Protein AF-A0A9J6FM76-F1 (afdb_monomer_lite)

Radius of gyration: 25.16 Å; chains: 1; bounding box: 51×48×68 Å

Sequence (230 aa):
MSKLCLYDEPELPARESFYNRLKNKNFFDDDYAHAQRVFSTCKRTVLGDHSDLSMKVDCLLLSDFMINFWQYAYDKDGLDPNHYVSLPSLGWECVLKVSRIKLELLFYTQNNHFYPYKFFLPYQKQLVELFAVPRNASGNEPFHAVLDMKKYICYNQNLKLPIYVAMRIKIFYKINAFSQTPFLRGFVEQNHTIRQQASNTFQEKVSKLLINSVYGKTLPDCLCFTELSL

Secondary structure (DSSP, 8-state):
--TTTTTT-SSPPPGGG-EETTTTEEPPHHHHHHHHHHHHHTT-SSHHHHHHHHHHHHHHHHHHHHHHHHHHHHHHHS--GGGSSSHHHHHHHHHHHHH--------------PPPGGGS-HHHHHHHHHTT--------------SS--S----TTTTHHHHHTTPPP-------------TTHHHHHHHHHHHHH-SSHHHHHHHHHHHHHHHHHHS--TT-------

Organism: Haemaphysalis longicornis (NCBI:txid44386)

Foldseek 3Di:
DDPPVQQQAQDDDDQQPAADPVVRDRDDPVVVVVLVCQSVVVVDRTNNVVVVVVVVVVVVVVVVLQVVVQVVLCVPPVDGCVVDPDLLRSLVVSLCSQLVDDDDDDDDADDDDDDDPVLDDPVVVVVCVVVVPDPDDDPPPPPPPPDDDPPDDDDPSVVVVCVVVVNDDDDDPDDDDDDDDPSCVRLLVVLVVQLVVPPDPSSVVSSVVSVVSNVVVVPPHNPPDDDPDD

InterPro domains:
  IPR043502 DNA/RNA polymerase superfamily [SSF56672] (114-219)

Structure (mmCIF, N/CA/C/O backbone):
data_AF-A0A9J6FM76-F1
#
_entry.id   AF-A0A9J6FM76-F1
#
loop_
_atom_site.group_PDB
_atom_site.id
_atom_site.type_symbol
_atom_site.label_atom_id
_atom_site.label_alt_id
_atom_site.label_comp_id
_atom_site.label_asym_id
_atom_site.label_entity_id
_atom_site.label_seq_id
_atom_site.pdbx_PDB_ins_code
_atom_site.Cartn_x
_atom_site.Cartn_y
_atom_site.Cartn_z
_atom_site.occupancy
_atom_site.B_iso_or_equiv
_atom_site.auth_seq_id
_atom_site.auth_comp_id
_atom_site.auth_asym_id
_atom_site.auth_atom_id
_atom_site.pdbx_PDB_model_num
ATOM 1 N N . MET A 1 1 ? 19.762 30.379 -18.378 1.00 44.03 1 MET A N 1
ATOM 2 C CA . MET A 1 1 ? 19.141 29.577 -19.454 1.00 44.03 1 MET A CA 1
ATOM 3 C C . MET A 1 1 ? 17.750 29.163 -19.007 1.00 44.03 1 MET A C 1
ATOM 5 O O . MET A 1 1 ? 17.580 28.875 -17.826 1.00 44.03 1 MET A O 1
ATOM 9 N N . SER A 1 2 ? 16.747 29.235 -19.886 1.00 42.66 2 SER A N 1
ATOM 10 C CA . SER A 1 2 ? 15.388 28.796 -19.534 1.00 42.66 2 SER A CA 1
ATOM 11 C C . SER A 1 2 ? 15.389 27.278 -19.296 1.00 42.66 2 SER A C 1
ATOM 13 O O . SER A 1 2 ? 16.197 26.570 -19.880 1.00 42.66 2 SER A O 1
ATOM 15 N N . LYS A 1 3 ? 14.515 26.741 -18.439 1.00 56.03 3 LYS A N 1
ATOM 16 C CA . LYS A 1 3 ? 14.467 25.285 -18.179 1.00 56.03 3 LYS A CA 1
ATOM 17 C C . LYS A 1 3 ? 14.133 24.442 -19.421 1.00 56.03 3 LYS A C 1
ATOM 19 O O . LYS A 1 3 ? 14.324 23.234 -19.380 1.00 56.03 3 LYS A O 1
ATOM 24 N N . LEU A 1 4 ? 13.616 25.060 -20.485 1.00 57.78 4 LEU A N 1
ATOM 25 C CA . LEU A 1 4 ? 13.116 24.357 -21.662 1.00 57.78 4 LEU A CA 1
ATOM 26 C C . LEU A 1 4 ? 14.218 24.027 -22.680 1.00 57.78 4 LEU A C 1
ATOM 28 O O . LEU A 1 4 ? 14.147 22.976 -23.296 1.00 57.78 4 LEU A O 1
ATOM 32 N N . CYS A 1 5 ? 15.271 24.848 -22.789 1.00 60.28 5 CYS A N 1
ATOM 33 C CA . CYS A 1 5 ? 16.375 24.599 -23.731 1.00 60.28 5 CYS A CA 1
ATOM 34 C C . CYS A 1 5 ? 17.276 23.411 -23.344 1.00 60.28 5 CYS A C 1
ATOM 36 O O . CYS A 1 5 ? 18.152 23.042 -24.113 1.00 60.28 5 CYS A O 1
ATOM 38 N N . LEU A 1 6 ? 17.046 22.801 -22.174 1.00 64.44 6 LEU A N 1
ATOM 39 C CA . LEU A 1 6 ? 17.668 21.537 -21.769 1.00 64.44 6 LEU A CA 1
ATOM 40 C C . LEU A 1 6 ? 17.136 20.350 -22.597 1.00 64.44 6 LEU A C 1
ATOM 42 O O . LEU A 1 6 ? 17.834 19.363 -22.792 1.00 64.44 6 LEU A O 1
ATOM 46 N N . TYR A 1 7 ? 15.893 20.428 -23.084 1.00 73.44 7 TYR A N 1
ATOM 47 C CA . TYR A 1 7 ? 15.281 19.339 -23.851 1.00 73.44 7 TYR A CA 1
ATOM 48 C C . TYR A 1 7 ? 15.827 19.214 -25.273 1.00 73.44 7 TYR A C 1
ATOM 50 O O . TYR A 1 7 ? 15.696 18.148 -25.870 1.00 73.44 7 TYR A O 1
ATOM 58 N N . ASP A 1 8 ? 16.467 20.265 -25.778 1.00 81.12 8 ASP A N 1
ATOM 59 C CA . ASP A 1 8 ? 17.092 20.291 -27.099 1.00 81.12 8 ASP A CA 1
ATOM 60 C C . ASP A 1 8 ? 18.537 19.756 -27.069 1.00 81.12 8 ASP A C 1
ATOM 62 O O . ASP A 1 8 ? 19.204 19.712 -28.103 1.00 81.12 8 ASP A O 1
ATOM 66 N N . GLU A 1 9 ? 19.047 19.353 -25.896 1.00 80.94 9 GLU A N 1
ATOM 67 C CA . GLU A 1 9 ? 20.406 18.830 -25.764 1.00 80.94 9 GLU A CA 1
ATOM 68 C C . GLU A 1 9 ? 20.527 17.436 -26.409 1.00 80.94 9 GLU A C 1
ATOM 70 O O . GLU A 1 9 ? 19.706 16.553 -26.133 1.00 80.94 9 GLU A O 1
ATOM 75 N N . PRO A 1 10 ? 21.545 17.212 -27.264 1.00 80.81 10 PRO A N 1
ATOM 76 C CA . PRO A 1 10 ? 21.711 15.961 -28.004 1.00 80.81 10 PRO A CA 1
ATOM 77 C C . PRO A 1 10 ? 22.358 14.843 -27.178 1.00 80.81 10 PRO A C 1
ATOM 79 O O . PRO A 1 10 ? 22.402 13.693 -27.614 1.00 80.81 10 PRO A O 1
ATOM 82 N N . GLU A 1 11 ? 22.874 15.165 -25.994 1.00 81.56 11 GLU A N 1
ATOM 83 C CA . GLU A 1 11 ? 23.602 14.243 -25.132 1.00 81.56 11 GLU A CA 1
ATOM 84 C C . GLU A 1 11 ? 23.022 14.254 -23.719 1.00 81.56 11 GLU A C 1
ATOM 86 O O . GLU A 1 11 ? 22.420 15.228 -23.270 1.00 81.56 11 GLU A O 1
ATOM 91 N N . LEU A 1 12 ? 23.210 13.146 -23.003 1.00 82.00 12 LEU A N 1
ATOM 92 C CA . LEU A 1 12 ? 22.900 13.106 -21.580 1.00 82.00 12 LEU A CA 1
ATOM 93 C C . LEU A 1 12 ? 23.868 14.031 -20.821 1.00 82.00 12 LEU A C 1
ATOM 95 O O . LEU A 1 12 ? 25.068 14.005 -21.107 1.00 82.00 12 LEU A O 1
ATOM 99 N N . PRO A 1 13 ? 23.388 14.791 -19.817 1.00 85.06 13 PRO A N 1
ATOM 100 C CA . PRO A 1 13 ? 24.252 15.575 -18.944 1.00 85.06 13 PRO A CA 1
ATOM 101 C C . PRO A 1 13 ? 25.358 14.730 -18.308 1.00 85.06 13 PRO A C 1
ATOM 103 O O . PRO A 1 13 ? 25.222 13.518 -18.149 1.00 85.06 13 PRO A O 1
ATOM 106 N N . ALA A 1 14 ? 26.442 15.372 -17.875 1.00 84.00 14 ALA A N 1
ATOM 107 C CA . ALA A 1 14 ? 27.501 14.678 -17.152 1.00 84.00 14 ALA A CA 1
ATOM 108 C C . ALA A 1 14 ? 26.949 14.000 -15.885 1.00 84.00 14 ALA A C 1
ATOM 110 O O . ALA A 1 14 ? 26.091 14.557 -15.193 1.00 84.00 14 ALA A O 1
ATOM 111 N N . ARG A 1 15 ? 27.478 12.821 -15.541 1.00 82.31 15 ARG A N 1
ATOM 112 C CA . ARG A 1 15 ? 27.056 12.038 -14.365 1.00 82.31 15 ARG A CA 1
ATOM 113 C C . ARG A 1 15 ? 27.063 12.885 -13.086 1.00 82.31 15 ARG A C 1
ATOM 115 O O . ARG A 1 15 ? 26.164 12.782 -12.258 1.00 82.31 15 ARG A O 1
ATOM 122 N N . GLU A 1 16 ? 28.053 13.759 -12.951 1.00 81.69 16 GLU A N 1
ATOM 123 C CA . GLU A 1 16 ? 28.270 14.652 -11.809 1.00 81.69 16 GLU A CA 1
ATOM 124 C C . GLU A 1 16 ? 27.135 15.674 -11.631 1.00 81.69 16 GLU A C 1
ATOM 126 O O . GLU A 1 16 ? 26.950 16.211 -10.541 1.00 81.69 16 GLU A O 1
ATOM 131 N N . SER A 1 17 ? 26.351 15.928 -12.683 1.00 80.81 17 SER A N 1
ATOM 132 C CA . SER A 1 17 ? 25.174 16.803 -12.639 1.00 80.81 17 SER A CA 1
ATOM 133 C C . SER A 1 17 ? 23.926 16.115 -12.072 1.00 80.81 17 SER A C 1
ATOM 135 O O . SER A 1 17 ? 22.942 16.791 -11.764 1.00 80.81 17 SER A O 1
ATOM 137 N N . PHE A 1 18 ? 23.947 14.790 -11.885 1.00 78.50 18 PHE A N 1
ATOM 138 C CA . PHE A 1 18 ? 22.820 14.044 -11.333 1.00 78.50 18 PHE A CA 1
ATOM 139 C C . PHE A 1 18 ? 22.928 13.895 -9.813 1.00 78.50 18 PHE A C 1
ATOM 141 O O . PHE A 1 18 ? 23.730 13.125 -9.281 1.00 78.50 18 PHE A O 1
ATOM 148 N N . TYR A 1 19 ? 22.034 14.585 -9.103 1.00 79.75 19 TYR A N 1
ATOM 149 C CA . TYR A 1 19 ? 21.902 14.494 -7.652 1.00 79.75 19 TYR A CA 1
ATOM 150 C C . TYR A 1 19 ? 20.491 14.062 -7.248 1.00 79.75 19 TYR A C 1
ATOM 152 O O . TYR A 1 19 ? 19.510 14.775 -7.487 1.00 79.75 19 TYR A O 1
ATOM 160 N N . ASN A 1 20 ? 20.370 12.906 -6.591 1.00 76.75 20 ASN A N 1
ATOM 161 C CA . ASN A 1 20 ? 19.086 12.425 -6.099 1.00 76.75 20 ASN A CA 1
ATOM 162 C C . ASN A 1 20 ? 18.757 13.096 -4.759 1.00 76.75 20 ASN A C 1
ATOM 164 O O . ASN A 1 20 ? 19.169 12.631 -3.695 1.00 76.75 20 ASN A O 1
ATOM 168 N N . ARG A 1 21 ? 17.961 14.170 -4.814 1.00 78.00 21 ARG A N 1
ATOM 169 C CA . ARG A 1 21 ? 17.506 14.900 -3.618 1.00 78.00 21 ARG A CA 1
ATOM 170 C C . ARG A 1 21 ? 16.674 14.043 -2.664 1.00 78.00 21 ARG A C 1
ATOM 172 O O . ARG A 1 21 ? 16.766 14.237 -1.461 1.00 78.00 21 ARG A O 1
ATOM 179 N N . LEU A 1 22 ? 15.893 13.088 -3.177 1.00 72.00 22 LEU A N 1
ATOM 180 C CA . LEU A 1 22 ? 15.031 12.231 -2.352 1.00 72.00 22 LEU A CA 1
ATOM 181 C C . LEU A 1 22 ? 15.838 11.248 -1.499 1.00 72.00 22 LEU A C 1
ATOM 183 O O . LEU A 1 22 ? 15.448 10.933 -0.381 1.00 72.00 22 LEU A O 1
ATOM 187 N N . LYS A 1 23 ? 16.965 10.759 -2.025 1.00 76.06 23 LYS A N 1
ATOM 188 C CA . LYS A 1 23 ? 17.857 9.820 -1.326 1.00 76.06 23 LYS A CA 1
ATOM 189 C C . LYS A 1 23 ? 19.097 10.492 -0.733 1.00 76.06 23 LYS A C 1
ATOM 191 O O . LYS A 1 23 ? 19.897 9.798 -0.111 1.00 76.06 23 LYS A O 1
ATOM 196 N N . ASN A 1 24 ? 19.253 11.802 -0.936 1.00 79.19 24 ASN A N 1
ATOM 197 C CA . ASN A 1 24 ? 20.417 12.604 -0.554 1.00 79.19 24 ASN A CA 1
ATOM 198 C C . ASN A 1 24 ? 21.752 11.976 -1.008 1.00 79.19 24 ASN A C 1
ATOM 200 O O . ASN A 1 24 ? 22.716 11.906 -0.245 1.00 79.19 24 ASN A O 1
ATOM 204 N N . LYS A 1 25 ? 21.777 11.432 -2.232 1.00 79.81 25 LYS A N 1
ATOM 205 C CA . LYS A 1 25 ? 22.898 10.651 -2.781 1.00 79.81 25 LYS A CA 1
ATOM 206 C C . LYS A 1 25 ? 23.158 11.005 -4.242 1.00 79.81 25 LYS A C 1
ATOM 208 O O . LYS A 1 25 ? 22.227 11.321 -4.986 1.00 79.81 25 LYS A O 1
ATOM 213 N N . ASN A 1 26 ? 24.423 10.900 -4.642 1.00 78.25 26 ASN A N 1
ATOM 214 C CA . ASN A 1 26 ? 24.819 10.964 -6.046 1.00 78.25 26 ASN A CA 1
ATOM 215 C C . ASN A 1 26 ? 24.283 9.744 -6.803 1.00 78.25 26 ASN A C 1
ATOM 217 O O . ASN A 1 26 ? 24.005 8.698 -6.210 1.00 78.25 26 ASN A O 1
ATOM 221 N N . PHE A 1 27 ? 24.110 9.914 -8.106 1.00 69.69 27 PHE A N 1
ATOM 222 C CA . PHE A 1 27 ? 23.644 8.868 -9.007 1.00 69.69 27 PHE A CA 1
ATOM 223 C C . PHE A 1 27 ? 24.618 7.674 -9.030 1.00 69.69 27 PHE A C 1
ATOM 225 O O . PHE A 1 27 ? 25.831 7.878 -8.980 1.00 69.69 27 PHE A O 1
ATOM 232 N N . PHE A 1 28 ? 24.101 6.441 -9.068 1.00 71.38 28 PHE A N 1
ATOM 233 C CA . PHE A 1 28 ? 24.929 5.229 -9.106 1.00 71.38 28 PHE A CA 1
ATOM 234 C C . PHE A 1 28 ? 25.416 4.942 -10.535 1.00 71.38 28 PHE A C 1
ATOM 236 O O . PHE A 1 28 ? 24.725 5.254 -11.506 1.00 71.38 28 PHE A O 1
ATOM 243 N N . ASP A 1 29 ? 26.588 4.316 -10.666 1.00 73.44 29 ASP A N 1
ATOM 244 C CA . ASP A 1 29 ? 27.217 4.047 -11.969 1.00 73.44 29 ASP A CA 1
ATOM 245 C C . ASP A 1 29 ? 26.356 3.149 -12.874 1.00 73.44 29 ASP A C 1
ATOM 247 O O . ASP A 1 29 ? 26.247 3.397 -14.077 1.00 73.44 29 ASP A O 1
ATOM 251 N N . ASP A 1 30 ? 25.666 2.166 -12.291 1.00 82.06 30 ASP A N 1
ATOM 252 C CA . ASP A 1 30 ? 24.789 1.247 -13.026 1.00 82.06 30 ASP A CA 1
ATOM 253 C C . ASP A 1 30 ? 23.557 1.945 -13.617 1.00 82.06 30 ASP A C 1
ATOM 255 O O . ASP A 1 30 ? 23.154 1.647 -14.748 1.00 82.06 30 ASP A O 1
ATOM 259 N N . ASP A 1 31 ? 22.984 2.901 -12.879 1.00 81.56 31 ASP A N 1
ATOM 260 C CA . ASP A 1 31 ? 21.822 3.677 -13.315 1.00 81.56 31 ASP A CA 1
ATOM 261 C C . ASP A 1 31 ? 22.204 4.583 -14.497 1.00 81.56 31 ASP A C 1
ATOM 263 O O . ASP A 1 31 ? 21.448 4.714 -15.463 1.00 81.56 31 ASP A O 1
ATOM 267 N N . TYR A 1 32 ? 23.402 5.184 -14.457 1.00 84.12 32 TYR A N 1
ATOM 268 C CA . TYR A 1 32 ? 23.880 6.053 -15.537 1.00 84.12 32 TYR A CA 1
ATOM 269 C C . TYR A 1 32 ? 24.199 5.242 -16.792 1.00 84.12 32 TYR A C 1
ATOM 271 O O . TYR A 1 32 ? 23.785 5.602 -17.895 1.00 84.12 32 TYR A O 1
ATOM 279 N N . ALA A 1 33 ? 24.844 4.085 -16.622 1.00 85.50 33 ALA A N 1
ATOM 280 C CA . ALA A 1 33 ? 25.091 3.156 -17.715 1.00 85.50 33 ALA A CA 1
ATOM 281 C C . ALA A 1 33 ? 23.777 2.652 -18.338 1.00 85.50 33 ALA A C 1
ATOM 283 O O . ALA A 1 33 ? 23.693 2.478 -19.555 1.00 85.50 33 ALA A O 1
ATOM 284 N N . HIS A 1 34 ? 22.730 2.434 -17.535 1.00 85.19 34 HIS A N 1
ATOM 285 C CA . HIS A 1 34 ? 21.402 2.102 -18.047 1.00 85.19 34 HIS A CA 1
ATOM 286 C C . HIS A 1 34 ? 20.805 3.247 -18.873 1.00 85.19 34 HIS A C 1
ATOM 288 O O . HIS A 1 34 ? 20.386 3.004 -20.005 1.00 85.19 34 HIS A O 1
ATOM 294 N N . ALA A 1 35 ? 20.832 4.484 -18.369 1.00 82.81 35 ALA A N 1
ATOM 295 C CA . ALA A 1 35 ? 20.347 5.655 -19.102 1.00 82.81 35 ALA A CA 1
ATOM 296 C C . ALA A 1 35 ? 21.068 5.826 -20.453 1.00 82.81 35 ALA A C 1
ATOM 298 O O . ALA A 1 35 ? 20.415 6.000 -21.482 1.00 82.81 35 ALA A O 1
ATOM 299 N N . GLN A 1 36 ? 22.395 5.662 -20.482 1.00 85.31 36 GLN A N 1
ATOM 300 C CA . GLN A 1 36 ? 23.187 5.692 -21.717 1.00 85.31 36 GLN A CA 1
ATOM 301 C C . GLN A 1 36 ? 22.810 4.570 -22.694 1.00 85.31 36 GLN A C 1
ATOM 303 O O . GLN A 1 36 ? 22.690 4.809 -23.900 1.00 85.31 36 GLN A O 1
ATOM 308 N N . ARG A 1 37 ? 22.581 3.345 -22.198 1.00 86.12 37 ARG A N 1
ATOM 309 C CA . ARG A 1 37 ? 22.113 2.225 -23.032 1.00 86.12 37 ARG A CA 1
ATOM 310 C C . ARG A 1 37 ? 20.742 2.511 -23.635 1.00 86.12 37 ARG A C 1
ATOM 312 O O . ARG A 1 37 ? 20.555 2.271 -24.823 1.00 86.12 37 ARG A O 1
ATOM 319 N N . VAL A 1 38 ? 19.798 3.036 -22.856 1.00 82.44 38 VAL A N 1
ATOM 320 C CA . VAL A 1 38 ? 18.456 3.374 -23.356 1.00 82.44 38 VAL A CA 1
ATOM 321 C C . VAL A 1 38 ? 18.540 4.497 -24.391 1.00 82.44 38 VAL A C 1
ATOM 323 O O . VAL A 1 38 ? 17.964 4.377 -25.471 1.00 82.44 38 VAL A O 1
ATOM 326 N N . PHE A 1 39 ? 19.305 5.552 -24.105 1.00 83.12 39 PHE A N 1
ATOM 327 C CA . PHE A 1 39 ? 19.475 6.690 -25.008 1.00 83.12 39 PHE A CA 1
ATOM 328 C C . PHE A 1 39 ? 20.090 6.275 -26.356 1.00 83.12 39 PHE A C 1
ATOM 330 O O . PHE A 1 39 ? 19.542 6.597 -27.412 1.00 83.12 39 PHE A O 1
ATOM 337 N N . SER A 1 40 ? 21.160 5.471 -26.325 1.00 82.50 40 SER A N 1
ATOM 338 C CA . SER A 1 40 ? 21.822 4.952 -27.532 1.00 82.50 40 SER A CA 1
ATOM 339 C C . SER A 1 40 ? 20.965 3.945 -28.310 1.00 82.50 40 SER A C 1
ATOM 341 O O . SER A 1 40 ? 20.851 4.043 -29.532 1.00 82.50 40 SER A O 1
ATOM 343 N N . THR A 1 41 ? 20.307 3.006 -27.623 1.00 82.44 41 THR A N 1
ATOM 344 C CA . THR A 1 41 ? 19.475 1.964 -28.258 1.00 82.44 41 THR A CA 1
ATOM 345 C C . THR A 1 41 ? 18.266 2.562 -28.970 1.00 82.44 41 THR A C 1
ATOM 347 O O . THR A 1 41 ? 17.892 2.122 -30.057 1.00 82.44 41 THR A O 1
ATOM 350 N N . CYS A 1 42 ? 17.659 3.593 -28.384 1.00 72.88 42 CYS A N 1
ATOM 351 C CA . CYS A 1 42 ? 16.471 4.226 -28.940 1.00 72.88 42 CYS A CA 1
ATOM 352 C C . CYS A 1 42 ? 16.767 5.222 -30.075 1.00 72.88 42 CYS A C 1
ATOM 354 O O . CYS A 1 42 ? 15.815 5.825 -30.573 1.00 72.88 42 CYS A O 1
ATOM 356 N N . LYS A 1 43 ? 18.040 5.384 -30.490 1.00 71.94 43 LYS A N 1
ATOM 357 C CA . LYS A 1 43 ? 18.496 6.302 -31.557 1.00 71.94 43 LYS A CA 1
ATOM 358 C C . LYS A 1 43 ? 17.875 7.702 -31.434 1.00 71.94 43 LYS A C 1
ATOM 360 O O . LYS A 1 43 ? 17.373 8.249 -32.413 1.00 71.94 43 LYS A O 1
ATOM 365 N N . ARG A 1 44 ? 17.813 8.235 -30.211 1.00 70.31 44 ARG A N 1
ATOM 366 C CA . ARG A 1 44 ? 1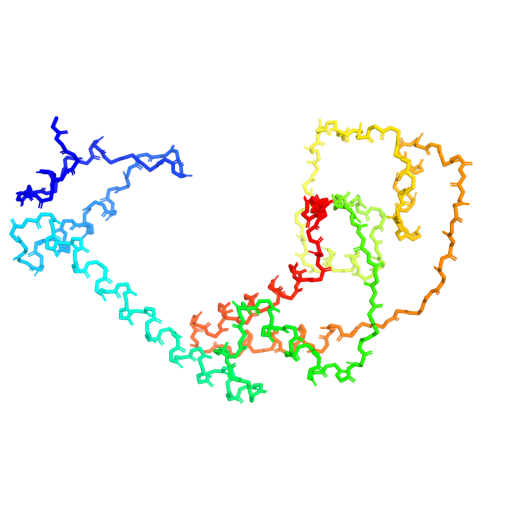7.159 9.523 -29.936 1.00 70.31 44 ARG A CA 1
ATOM 367 C C . ARG A 1 44 ? 18.071 10.680 -30.319 1.00 70.31 44 ARG A C 1
ATOM 369 O O . ARG A 1 44 ? 19.285 10.569 -30.190 1.00 70.31 44 ARG A O 1
ATOM 376 N N . THR A 1 45 ? 17.467 11.758 -30.813 1.00 70.19 45 THR A N 1
ATOM 377 C CA . THR A 1 45 ? 18.189 12.939 -31.297 1.00 70.19 45 THR A CA 1
ATOM 378 C C . THR A 1 45 ? 18.404 13.981 -30.214 1.00 70.19 45 THR A C 1
ATOM 380 O O . THR A 1 45 ? 19.436 14.643 -30.230 1.00 70.19 45 THR A O 1
ATOM 383 N N . VAL A 1 46 ? 17.459 14.109 -29.277 1.00 82.50 46 VAL A N 1
ATOM 384 C CA . VAL A 1 46 ? 17.524 15.076 -28.175 1.00 82.50 46 VAL A CA 1
ATOM 385 C C . VAL A 1 46 ? 16.917 14.513 -26.886 1.00 82.50 46 VAL A C 1
ATOM 387 O O . VAL A 1 46 ? 16.174 13.523 -26.901 1.00 82.50 46 VAL A O 1
ATOM 390 N N . LEU A 1 47 ? 17.210 15.157 -25.755 1.00 81.88 47 LEU A N 1
ATOM 391 C CA . LEU A 1 47 ? 16.706 14.782 -24.431 1.00 81.88 47 LEU A CA 1
ATOM 392 C C . LEU A 1 47 ? 15.163 14.811 -24.342 1.00 81.88 47 LEU A C 1
ATOM 394 O O . LEU A 1 47 ? 14.575 13.985 -23.640 1.00 81.88 47 LEU A O 1
ATOM 398 N N . GLY A 1 48 ? 14.505 15.694 -25.102 1.00 81.62 48 GLY A N 1
ATOM 399 C CA . GLY A 1 48 ? 13.048 15.738 -25.310 1.00 81.62 48 GLY A CA 1
ATOM 400 C C . GLY A 1 48 ? 12.457 14.402 -25.729 1.00 81.62 48 GLY A C 1
ATOM 401 O O . GLY A 1 48 ? 11.600 13.858 -25.031 1.00 81.62 48 GLY A O 1
ATOM 402 N N . ASP A 1 49 ? 12.984 13.810 -26.799 1.00 80.88 49 ASP A N 1
ATOM 403 C CA . ASP A 1 49 ? 12.477 12.539 -27.326 1.00 80.88 49 ASP A CA 1
ATOM 404 C C . ASP A 1 49 ? 12.641 11.385 -26.325 1.00 80.88 49 ASP A C 1
ATOM 406 O O . ASP A 1 49 ? 11.853 10.434 -26.302 1.00 80.88 49 ASP A O 1
ATOM 410 N N . HIS A 1 50 ? 13.693 11.447 -25.503 1.00 80.75 50 HIS A N 1
ATOM 411 C CA . HIS A 1 50 ? 13.941 10.473 -24.446 1.00 80.75 50 HIS A CA 1
ATOM 412 C C . HIS A 1 50 ? 12.932 10.607 -23.294 1.00 80.75 50 HIS A C 1
ATOM 414 O O . HI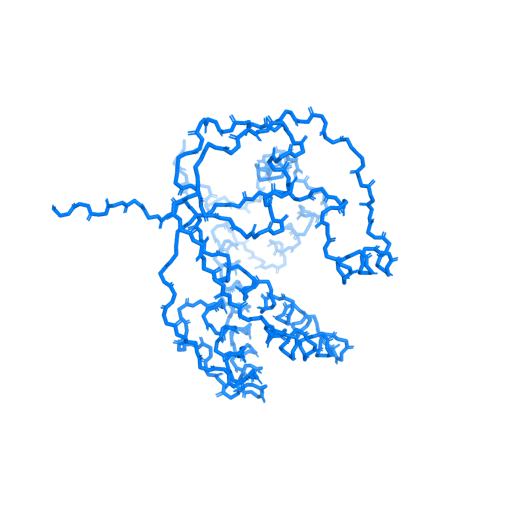S A 1 50 ? 12.419 9.595 -22.804 1.00 80.75 50 HIS A O 1
ATOM 420 N N . SER A 1 51 ? 12.593 11.838 -22.902 1.00 81.94 51 SER A N 1
ATOM 421 C CA . SER A 1 51 ? 11.543 12.106 -21.914 1.00 81.94 51 SER A CA 1
ATOM 422 C C . SER A 1 51 ? 10.167 11.657 -22.415 1.00 81.94 51 SER A C 1
ATOM 424 O O . SER A 1 51 ? 9.438 10.980 -21.689 1.00 81.94 51 SER A O 1
ATOM 426 N N . ASP A 1 52 ? 9.836 11.950 -23.674 1.00 84.81 52 ASP A N 1
ATOM 427 C CA . ASP A 1 52 ? 8.574 11.537 -24.297 1.00 84.81 52 ASP A CA 1
ATOM 428 C C . ASP A 1 52 ? 8.440 10.017 -24.380 1.00 84.81 52 ASP A C 1
ATOM 430 O O . ASP A 1 52 ? 7.363 9.460 -24.150 1.00 84.81 52 ASP A O 1
ATOM 434 N N . LEU A 1 53 ? 9.535 9.321 -24.701 1.00 83.06 53 LEU A N 1
ATOM 435 C CA . LEU A 1 53 ? 9.564 7.865 -24.669 1.00 83.06 53 LEU A CA 1
ATOM 436 C C . LEU A 1 53 ? 9.331 7.337 -23.252 1.00 83.06 53 LEU A C 1
ATOM 438 O O . LEU A 1 53 ? 8.533 6.419 -23.090 1.00 83.06 53 LEU A O 1
ATOM 442 N N . SER A 1 54 ? 10.003 7.909 -22.253 1.00 83.25 54 SER A N 1
ATOM 443 C CA . SER A 1 54 ? 9.847 7.495 -20.853 1.00 83.25 54 SER A CA 1
ATOM 444 C C . SER A 1 54 ? 8.396 7.650 -20.402 1.00 83.25 54 SER A C 1
ATOM 446 O O . SER A 1 54 ? 7.808 6.696 -19.903 1.00 83.25 54 SER A O 1
ATOM 448 N N . MET A 1 55 ? 7.765 8.787 -20.715 1.00 85.44 55 MET A N 1
ATOM 449 C CA . MET A 1 55 ? 6.347 9.017 -20.431 1.00 85.44 55 MET A CA 1
ATOM 450 C C . MET A 1 55 ? 5.440 8.003 -21.144 1.00 85.44 55 MET A C 1
ATOM 452 O O . MET A 1 55 ? 4.512 7.476 -20.537 1.00 85.44 55 MET A O 1
ATOM 456 N N . LYS A 1 56 ? 5.706 7.683 -22.419 1.00 87.69 56 LYS A N 1
ATOM 457 C CA . LYS A 1 56 ? 4.938 6.661 -23.154 1.00 87.69 56 LYS A CA 1
ATOM 458 C C . LYS A 1 56 ? 5.079 5.281 -22.518 1.00 87.69 56 LYS A C 1
ATOM 460 O O . LYS A 1 56 ? 4.081 4.578 -22.389 1.00 87.69 56 LYS A O 1
ATOM 465 N N . VAL A 1 57 ? 6.292 4.897 -22.124 1.00 87.56 57 VAL A N 1
ATOM 466 C CA . VAL A 1 57 ? 6.549 3.627 -21.435 1.00 87.56 57 VAL A CA 1
ATOM 467 C C . VAL A 1 57 ? 5.814 3.596 -20.097 1.00 87.56 57 VAL A C 1
ATOM 469 O O . VAL A 1 57 ? 5.116 2.622 -19.830 1.00 87.56 57 VAL A O 1
ATOM 472 N N . ASP A 1 58 ? 5.872 4.672 -19.313 1.00 88.62 58 ASP A N 1
ATOM 473 C CA . ASP A 1 58 ? 5.147 4.782 -18.045 1.00 88.62 58 ASP A CA 1
ATOM 474 C C . ASP A 1 58 ? 3.628 4.666 -18.245 1.00 88.62 58 ASP A C 1
ATOM 476 O O . ASP A 1 58 ? 2.968 3.919 -17.523 1.00 88.62 58 ASP A O 1
ATOM 480 N N . CYS A 1 59 ? 3.061 5.326 -19.263 1.00 91.00 59 CYS A N 1
ATOM 481 C CA . CYS A 1 59 ? 1.640 5.206 -19.600 1.00 91.00 59 CYS A CA 1
ATOM 482 C C . CYS A 1 59 ? 1.252 3.780 -20.018 1.00 91.00 59 CYS A C 1
ATOM 484 O O . CYS A 1 59 ? 0.191 3.294 -19.619 1.00 91.00 59 CYS A O 1
ATOM 486 N N . LEU A 1 60 ? 2.086 3.102 -20.810 1.00 90.81 60 LEU A N 1
ATOM 487 C CA . LEU A 1 60 ? 1.830 1.729 -21.253 1.00 90.81 60 LEU A CA 1
ATOM 488 C C . LEU A 1 60 ? 1.914 0.739 -20.088 1.00 90.81 60 LEU A C 1
ATOM 490 O O . LEU A 1 60 ? 1.015 -0.083 -19.928 1.00 90.81 60 LEU A O 1
ATOM 494 N N . LEU A 1 61 ? 2.940 0.857 -19.242 1.00 89.50 61 LEU A N 1
ATOM 495 C CA . LEU A 1 61 ? 3.095 0.030 -18.043 1.00 89.50 61 LEU A CA 1
ATOM 496 C C . LEU A 1 61 ? 1.958 0.266 -17.047 1.00 89.50 61 LEU A C 1
ATOM 498 O O . LEU A 1 61 ? 1.449 -0.686 -16.459 1.00 89.50 61 LEU A O 1
ATOM 502 N N . LEU A 1 62 ? 1.530 1.519 -16.873 1.00 88.81 62 LEU A N 1
ATOM 503 C CA . LEU A 1 62 ? 0.383 1.842 -16.031 1.00 88.81 62 LEU A CA 1
ATOM 504 C C . LEU A 1 62 ? -0.911 1.252 -16.599 1.00 88.81 62 LEU A C 1
ATOM 506 O O . LEU A 1 62 ? -1.723 0.733 -15.839 1.00 88.81 62 LEU A O 1
ATOM 510 N N . SER A 1 63 ? -1.097 1.293 -17.919 1.00 90.25 63 SER A N 1
ATOM 511 C CA . SER A 1 63 ? -2.274 0.712 -18.576 1.00 90.25 63 SER A CA 1
ATOM 512 C C . SER A 1 63 ? -2.320 -0.806 -18.403 1.00 90.25 63 SER A C 1
ATOM 514 O O . SER A 1 63 ? -3.346 -1.343 -17.993 1.00 90.25 63 SER A O 1
ATOM 516 N N . ASP A 1 64 ? -1.197 -1.488 -18.638 1.00 90.75 64 ASP A N 1
ATOM 517 C CA . ASP A 1 64 ? -1.069 -2.932 -18.416 1.00 90.75 64 ASP A CA 1
ATOM 518 C C . ASP A 1 64 ? -1.315 -3.293 -16.943 1.00 90.75 64 ASP A C 1
ATOM 520 O O . ASP A 1 64 ? -2.082 -4.203 -16.624 1.00 90.75 64 ASP A O 1
ATOM 524 N N . PHE A 1 65 ? -0.756 -2.513 -16.014 1.00 89.44 65 PHE A N 1
ATOM 525 C CA . PHE A 1 65 ? -1.042 -2.667 -14.591 1.00 89.44 65 PHE A CA 1
ATOM 526 C C . PHE A 1 65 ? -2.540 -2.528 -14.285 1.00 89.44 65 PHE A C 1
ATOM 528 O O . PHE A 1 65 ? -3.088 -3.372 -13.578 1.00 89.44 65 PHE A O 1
ATOM 535 N N . MET A 1 66 ? -3.206 -1.492 -14.803 1.00 88.62 66 MET A N 1
ATOM 536 C CA . MET A 1 66 ? -4.626 -1.242 -14.539 1.00 88.62 66 MET A CA 1
ATOM 537 C C . MET A 1 66 ? -5.522 -2.349 -15.098 1.00 88.62 66 MET A C 1
ATOM 539 O O . MET A 1 66 ? -6.464 -2.754 -14.421 1.00 88.62 66 MET A O 1
ATOM 543 N N . ILE A 1 67 ? -5.208 -2.885 -16.281 1.00 89.94 67 ILE A N 1
ATOM 544 C CA . ILE A 1 67 ? -5.938 -4.014 -16.876 1.00 89.94 67 ILE A CA 1
ATOM 545 C C . ILE A 1 67 ? -5.780 -5.265 -16.006 1.00 89.94 67 ILE A C 1
ATOM 547 O O . ILE A 1 67 ? -6.774 -5.880 -15.617 1.00 89.94 67 ILE A O 1
ATOM 551 N N . ASN A 1 68 ? -4.543 -5.604 -15.635 1.00 90.50 68 ASN A N 1
ATOM 552 C CA . ASN A 1 68 ? -4.271 -6.754 -14.773 1.00 90.50 68 ASN A CA 1
ATOM 553 C C . ASN A 1 68 ? -4.916 -6.597 -13.388 1.00 90.50 68 ASN A C 1
ATOM 555 O O . ASN A 1 68 ? -5.401 -7.567 -12.805 1.00 90.50 68 ASN A O 1
ATOM 559 N N . PHE A 1 69 ? -4.959 -5.373 -12.862 1.00 88.94 69 PHE A N 1
ATOM 560 C CA . PHE A 1 69 ? -5.607 -5.053 -11.595 1.00 88.94 69 PHE A CA 1
ATOM 561 C C . PHE A 1 69 ? -7.121 -5.149 -11.650 1.00 88.94 69 PHE A C 1
ATOM 563 O O . PHE A 1 69 ? -7.711 -5.719 -10.732 1.00 88.94 69 PHE A O 1
ATOM 570 N N . TRP A 1 70 ? -7.734 -4.671 -12.729 1.00 91.44 70 TRP A N 1
ATOM 571 C CA . TRP A 1 70 ? -9.157 -4.849 -12.973 1.00 91.44 70 TRP A CA 1
ATOM 572 C C . TRP A 1 70 ? -9.530 -6.328 -13.040 1.00 91.44 70 TRP A C 1
ATOM 574 O O . TRP A 1 70 ? -10.387 -6.768 -12.275 1.00 91.44 70 TRP A O 1
ATOM 584 N N . GLN A 1 71 ? -8.815 -7.109 -13.855 1.00 89.31 71 GLN A N 1
ATOM 585 C CA . GLN A 1 71 ? -9.065 -8.544 -13.993 1.00 89.31 71 GLN A CA 1
ATOM 586 C C . GLN A 1 71 ? -8.913 -9.265 -12.648 1.00 89.31 71 GLN A C 1
ATOM 588 O O . GLN A 1 71 ? -9.797 -10.005 -12.228 1.00 89.31 71 GLN A O 1
ATOM 593 N N . TYR A 1 72 ? -7.835 -8.979 -11.915 1.00 87.88 72 TYR A N 1
ATOM 594 C CA . TYR A 1 72 ? -7.585 -9.578 -10.607 1.00 87.88 72 TYR A CA 1
ATOM 595 C C . TYR A 1 72 ? -8.668 -9.245 -9.568 1.00 87.88 72 TYR A C 1
ATOM 597 O O . TYR A 1 72 ? -9.123 -10.134 -8.847 1.00 87.88 72 TYR A O 1
ATOM 605 N N . ALA A 1 73 ? -9.073 -7.976 -9.461 1.00 86.25 73 ALA A N 1
ATOM 606 C CA . ALA A 1 73 ? -10.099 -7.549 -8.510 1.00 86.25 73 ALA A CA 1
ATOM 607 C C . ALA A 1 73 ? -11.476 -8.136 -8.858 1.00 86.25 73 ALA A C 1
ATOM 609 O O . ALA A 1 73 ? -12.221 -8.544 -7.960 1.00 86.25 73 ALA A O 1
ATOM 610 N N . TYR A 1 74 ? -11.782 -8.237 -10.152 1.00 86.12 74 TYR A N 1
ATOM 611 C CA . TYR A 1 74 ? -13.012 -8.845 -10.632 1.00 86.12 74 TYR A CA 1
ATOM 612 C C . TYR A 1 74 ? -13.038 -10.357 -10.372 1.00 86.12 74 TYR A C 1
ATOM 614 O O . TYR A 1 74 ? -13.994 -10.855 -9.784 1.00 86.12 74 TYR A O 1
ATOM 622 N N . ASP A 1 75 ? -11.971 -11.082 -10.704 1.00 85.50 75 ASP A N 1
ATOM 623 C CA . ASP A 1 75 ? -11.904 -12.538 -10.516 1.00 85.50 75 ASP A CA 1
ATOM 624 C C . ASP A 1 75 ? -11.949 -12.940 -9.039 1.00 85.50 75 ASP A C 1
ATOM 626 O O . ASP A 1 75 ? -12.570 -13.937 -8.668 1.00 85.50 75 ASP A O 1
ATOM 630 N N . LYS A 1 76 ? -11.291 -12.158 -8.179 1.00 82.25 76 LYS A N 1
ATOM 631 C CA . LYS A 1 76 ? -11.192 -12.452 -6.749 1.00 82.25 76 LYS A CA 1
ATOM 632 C C . LYS A 1 76 ? -12.449 -12.052 -5.987 1.00 82.25 76 LYS A C 1
ATOM 634 O O . LYS A 1 76 ? -13.011 -12.851 -5.240 1.00 82.25 76 LYS A O 1
ATOM 639 N N . ASP A 1 77 ? -12.835 -10.788 -6.119 1.00 80.12 77 ASP A N 1
ATOM 640 C CA . ASP A 1 77 ? -13.828 -10.160 -5.255 1.00 80.12 77 ASP A CA 1
ATOM 641 C C . ASP A 1 77 ? -15.091 -9.763 -6.032 1.00 80.12 77 ASP A C 1
ATOM 643 O O . ASP A 1 77 ? -16.065 -9.336 -5.415 1.00 80.12 77 ASP A O 1
ATOM 647 N N . GLY A 1 78 ? -15.141 -9.925 -7.360 1.00 85.19 78 GLY A N 1
ATOM 648 C CA . GLY A 1 78 ? -16.267 -9.492 -8.198 1.00 85.19 78 GLY A CA 1
ATOM 649 C C . GLY A 1 78 ? -16.485 -7.981 -8.160 1.00 85.19 78 GLY A C 1
ATOM 650 O O . GLY A 1 78 ? -17.625 -7.529 -8.265 1.00 85.19 78 GLY A O 1
ATOM 651 N N . LEU A 1 79 ? -15.423 -7.213 -7.903 1.00 86.06 79 LEU A N 1
ATOM 652 C CA . LEU A 1 79 ? -15.470 -5.761 -7.762 1.00 86.06 79 LEU A CA 1
ATOM 653 C C . LEU A 1 79 ? -14.762 -5.101 -8.941 1.00 86.06 79 LEU A C 1
ATOM 655 O O . LEU A 1 79 ? -13.670 -5.517 -9.318 1.00 86.06 79 LEU A O 1
ATOM 659 N N . ASP A 1 80 ? -15.361 -4.034 -9.469 1.00 86.50 80 ASP A N 1
ATOM 660 C CA . ASP A 1 80 ? -14.690 -3.160 -10.427 1.00 86.50 80 ASP A CA 1
ATOM 661 C C . ASP A 1 80 ? -13.862 -2.108 -9.666 1.00 86.50 80 ASP A C 1
ATOM 663 O O . ASP A 1 80 ? -14.448 -1.233 -9.016 1.00 86.50 80 ASP A O 1
ATOM 667 N N . PRO A 1 81 ? -12.518 -2.152 -9.717 1.00 83.81 81 PRO A N 1
ATOM 668 C CA . PRO A 1 81 ? -11.678 -1.188 -9.018 1.00 83.81 81 PRO A CA 1
ATOM 669 C C . PRO A 1 81 ? -11.887 0.260 -9.481 1.00 83.81 81 PRO A C 1
ATOM 671 O O . PRO A 1 81 ? -11.642 1.171 -8.693 1.00 83.81 81 PRO A O 1
ATOM 674 N N . ASN A 1 82 ? -12.379 0.495 -10.701 1.00 85.19 82 ASN A N 1
ATOM 675 C CA . ASN A 1 82 ? -12.613 1.841 -11.231 1.00 85.19 82 ASN A CA 1
ATOM 676 C C . ASN A 1 82 ? -13.818 2.538 -10.578 1.00 85.19 82 ASN A C 1
ATOM 678 O O . ASN A 1 82 ? -13.948 3.757 -10.671 1.00 85.19 82 ASN A O 1
ATOM 682 N N . HIS A 1 83 ? -14.684 1.796 -9.880 1.00 84.19 83 HIS A N 1
ATOM 683 C CA . HIS A 1 83 ? -15.775 2.378 -9.090 1.00 84.19 83 HIS A CA 1
ATOM 684 C C . HIS A 1 83 ? -15.302 2.987 -7.762 1.00 84.19 83 HIS A C 1
ATOM 686 O O . HIS A 1 83 ? -16.092 3.610 -7.051 1.00 84.19 83 HIS A O 1
ATOM 692 N N . TYR A 1 84 ? -14.025 2.821 -7.408 1.00 81.50 84 TYR A N 1
ATOM 693 C CA . TYR A 1 84 ? -13.476 3.290 -6.145 1.00 81.50 84 TYR A CA 1
ATOM 694 C C . TYR A 1 84 ? -12.454 4.395 -6.382 1.00 81.50 84 TYR A C 1
ATOM 696 O O . TYR A 1 84 ? -11.483 4.232 -7.110 1.00 81.50 84 TYR A O 1
ATOM 704 N N . VAL A 1 85 ? -12.632 5.509 -5.669 1.00 78.31 85 VAL A N 1
ATOM 705 C CA . VAL A 1 85 ? -11.722 6.668 -5.713 1.00 78.31 85 VAL A CA 1
ATOM 706 C C . VAL A 1 85 ? -10.296 6.303 -5.283 1.00 78.31 85 VAL A C 1
ATOM 708 O O . VAL A 1 85 ? -9.333 6.965 -5.660 1.00 78.31 85 VAL A O 1
ATOM 711 N N . SER A 1 86 ? -10.140 5.269 -4.454 1.00 83.50 86 SER A N 1
ATOM 712 C CA . SER A 1 86 ? -8.839 4.858 -3.943 1.00 83.50 86 SER A CA 1
ATOM 713 C C . SER A 1 86 ? -8.805 3.376 -3.583 1.00 83.50 86 SER A C 1
ATOM 715 O O . SER A 1 86 ? -9.828 2.754 -3.284 1.00 83.50 86 SER A O 1
ATOM 717 N N . LEU A 1 87 ? -7.597 2.816 -3.545 1.00 82.81 87 LEU A N 1
ATOM 718 C CA . LEU A 1 87 ? -7.374 1.437 -3.125 1.00 82.81 87 LEU A CA 1
ATOM 719 C C . LEU A 1 87 ? -7.829 1.143 -1.680 1.00 82.81 87 LEU A C 1
ATOM 721 O O . LEU A 1 87 ? -8.393 0.075 -1.453 1.00 82.81 87 LEU A O 1
ATOM 725 N N . PRO A 1 88 ? -7.679 2.063 -0.705 1.00 82.38 88 PRO A N 1
ATOM 726 C CA . PRO A 1 88 ? -8.343 1.941 0.592 1.00 82.38 88 PRO A CA 1
ATOM 727 C C . PRO A 1 88 ? -9.864 1.787 0.500 1.00 82.38 88 PRO A C 1
ATOM 729 O O . PRO A 1 88 ? -10.450 1.039 1.281 1.00 82.38 88 PRO A O 1
ATOM 732 N N . SER A 1 89 ? -10.519 2.468 -0.444 1.00 77.00 89 SER A N 1
ATOM 733 C CA . SER A 1 89 ? -11.962 2.328 -0.649 1.00 77.00 89 SER A CA 1
ATOM 734 C C . SER A 1 89 ? -12.348 0.968 -1.204 1.00 77.00 89 SER A C 1
ATOM 736 O O . SER A 1 89 ? -13.243 0.348 -0.638 1.00 77.00 89 SER A O 1
ATOM 738 N N . LEU A 1 90 ? -11.617 0.469 -2.201 1.00 82.69 90 LEU A N 1
ATOM 739 C CA . LEU A 1 90 ? -11.801 -0.890 -2.707 1.00 82.69 90 LEU A CA 1
ATOM 740 C C . LEU A 1 90 ? -11.537 -1.943 -1.622 1.00 82.69 90 LEU A C 1
ATOM 742 O O . LEU A 1 90 ? -12.374 -2.803 -1.373 1.00 82.69 90 LEU A O 1
ATOM 746 N N . GLY A 1 91 ? -10.392 -1.860 -0.938 1.00 85.19 91 GLY A N 1
ATOM 747 C CA . GLY A 1 91 ? -10.012 -2.830 0.090 1.00 85.19 91 GLY A CA 1
ATOM 748 C C . GLY A 1 91 ? -11.013 -2.889 1.243 1.00 85.19 91 GLY A C 1
ATOM 749 O O . GLY A 1 91 ? -11.242 -3.952 1.813 1.00 85.19 91 GLY A O 1
ATOM 750 N N . TRP A 1 92 ? -11.656 -1.764 1.558 1.00 84.12 92 TRP A N 1
ATOM 751 C CA . TRP A 1 92 ? -12.745 -1.727 2.528 1.00 84.12 92 TRP A CA 1
ATOM 752 C C . TRP A 1 92 ? -13.966 -2.514 2.081 1.00 84.12 92 TRP A C 1
ATOM 754 O O . TRP A 1 92 ? -14.524 -3.264 2.876 1.00 84.12 92 TRP A O 1
ATOM 764 N N . GLU A 1 93 ? -14.356 -2.385 0.816 1.00 83.06 93 GLU A N 1
ATOM 765 C CA . GLU A 1 93 ? -15.466 -3.163 0.278 1.00 83.06 93 GLU A CA 1
ATOM 766 C C . GLU A 1 93 ? -15.144 -4.662 0.301 1.00 83.06 93 GLU A C 1
ATOM 768 O O . GLU A 1 93 ? -15.971 -5.465 0.736 1.00 83.06 93 GLU A O 1
ATOM 773 N N . CYS A 1 94 ? -13.908 -5.047 -0.046 1.00 85.00 94 CYS A N 1
ATOM 774 C CA . CYS A 1 94 ? -13.445 -6.429 0.097 1.00 85.00 94 CYS A CA 1
ATOM 775 C C . CYS A 1 94 ? -13.600 -6.923 1.548 1.00 85.00 94 CYS A C 1
ATOM 777 O O . CYS A 1 94 ? -14.118 -8.013 1.786 1.00 85.00 94 CYS A O 1
ATOM 779 N N . VAL A 1 95 ? -13.204 -6.115 2.539 1.00 84.88 95 VAL A N 1
ATOM 780 C CA . VAL A 1 95 ? -13.378 -6.443 3.966 1.00 84.88 95 VAL A CA 1
ATOM 781 C C . VAL A 1 95 ? -14.847 -6.641 4.323 1.00 84.88 95 VAL A C 1
ATOM 783 O O . VAL A 1 95 ? -15.177 -7.614 5.005 1.00 84.88 95 VAL A O 1
ATOM 786 N N . LEU A 1 96 ? -15.736 -5.747 3.888 1.00 82.75 96 LEU A N 1
ATOM 787 C CA . LEU A 1 96 ? -17.171 -5.843 4.172 1.00 82.75 96 LEU A CA 1
ATOM 788 C C . LEU A 1 96 ? -17.780 -7.098 3.542 1.00 82.75 96 LEU A C 1
ATOM 790 O O . LEU A 1 96 ? -18.528 -7.816 4.205 1.00 82.75 96 LEU A O 1
ATOM 794 N N . LYS A 1 97 ? -17.391 -7.421 2.305 1.00 82.38 97 LYS A N 1
ATOM 795 C CA . LYS A 1 97 ? -17.846 -8.619 1.593 1.00 82.38 97 LYS A CA 1
ATOM 796 C C . LYS A 1 97 ? -17.389 -9.910 2.275 1.00 82.38 97 LYS A C 1
ATOM 798 O O . LYS A 1 97 ? -18.190 -10.831 2.442 1.00 82.38 97 LYS A O 1
ATOM 803 N N . VAL A 1 98 ? -16.128 -9.965 2.710 1.00 83.81 98 VAL A N 1
ATOM 804 C CA . VAL A 1 98 ? -15.546 -11.134 3.390 1.00 83.81 98 VAL A CA 1
ATOM 805 C C . VAL A 1 98 ? -16.112 -11.304 4.798 1.00 83.81 98 VAL A C 1
ATOM 807 O O . VAL A 1 98 ? -16.490 -12.408 5.186 1.00 83.81 98 VAL A O 1
ATOM 810 N N . SER A 1 99 ? -16.187 -10.217 5.568 1.00 81.25 99 SER A N 1
ATOM 811 C CA . SER A 1 99 ? -16.636 -10.255 6.965 1.00 81.25 99 SER A CA 1
ATOM 812 C C . SER A 1 99 ? -18.158 -10.326 7.114 1.00 81.25 99 SER A C 1
ATOM 814 O O . SER A 1 99 ? -18.642 -10.776 8.152 1.00 81.25 99 SER A O 1
ATOM 816 N N . ARG A 1 100 ? -18.915 -9.893 6.093 1.00 81.06 100 ARG A N 1
ATOM 817 C CA . ARG A 1 100 ? -20.385 -9.747 6.092 1.00 81.06 100 ARG A CA 1
ATOM 818 C C . ARG A 1 100 ? -20.920 -8.870 7.226 1.00 81.06 100 ARG A C 1
ATOM 820 O O . ARG A 1 100 ? -22.075 -9.005 7.634 1.00 81.06 100 ARG A O 1
ATOM 827 N N . ILE A 1 101 ? -20.086 -7.977 7.749 1.00 76.06 101 ILE A N 1
ATOM 828 C CA . ILE A 1 101 ? -20.460 -7.094 8.849 1.00 76.06 101 ILE A CA 1
ATOM 829 C C . ILE A 1 101 ? -21.208 -5.878 8.320 1.00 76.06 101 ILE A C 1
ATOM 831 O O . ILE A 1 101 ? -20.803 -5.252 7.344 1.00 76.06 101 ILE A O 1
ATOM 835 N N . LYS A 1 102 ? -22.283 -5.513 9.020 1.00 69.56 102 LYS A N 1
ATOM 836 C CA . LYS A 1 102 ? -22.921 -4.204 8.885 1.00 69.56 102 LYS A CA 1
ATOM 837 C C . LYS A 1 102 ? -22.267 -3.257 9.878 1.00 69.56 102 LYS A C 1
ATOM 839 O O . LYS A 1 102 ? -22.359 -3.475 11.083 1.00 69.56 102 LYS A O 1
ATOM 844 N N . LEU A 1 103 ? -21.574 -2.247 9.367 1.00 63.72 103 LEU A N 1
ATOM 845 C CA . LEU A 1 103 ? -20.969 -1.221 10.205 1.00 63.72 103 LEU A CA 1
ATOM 846 C C . LEU A 1 103 ? -21.982 -0.119 10.486 1.00 63.72 103 LEU A C 1
ATOM 848 O O . LEU A 1 103 ? -22.606 0.415 9.571 1.00 63.72 103 LEU A O 1
ATOM 852 N N . GLU A 1 104 ? -22.116 0.225 11.759 1.00 51.47 104 GLU A N 1
ATOM 853 C CA . GLU A 1 104 ? -22.827 1.422 12.189 1.00 51.47 104 GLU A CA 1
ATOM 854 C C . GLU A 1 104 ? -21.894 2.635 12.079 1.00 51.47 104 GLU A C 1
ATOM 856 O O . GLU A 1 104 ? -20.674 2.514 12.229 1.00 51.47 104 GLU A O 1
ATOM 861 N N . LEU A 1 105 ? -22.455 3.810 11.779 1.00 41.81 105 LEU A N 1
ATOM 862 C CA . LEU A 1 105 ? -21.686 5.043 11.636 1.00 41.81 105 LEU A CA 1
ATOM 863 C C . LEU A 1 105 ? -21.102 5.440 12.999 1.00 41.81 105 LEU A C 1
ATOM 865 O O . LEU A 1 105 ? -21.825 5.830 13.915 1.00 41.81 105 LEU A O 1
ATOM 869 N N . LEU A 1 106 ? -19.783 5.345 13.129 1.00 41.38 106 LEU A N 1
ATOM 870 C CA . LEU A 1 106 ? -19.064 5.729 14.336 1.00 41.38 106 LEU A CA 1
ATOM 871 C C . LEU A 1 106 ? -18.468 7.132 14.144 1.00 41.38 106 LEU A C 1
ATOM 873 O O . LEU A 1 106 ? -17.568 7.322 13.329 1.00 41.38 106 LEU A O 1
ATOM 877 N N . PHE A 1 107 ? -18.956 8.121 14.894 1.00 36.78 107 PHE A N 1
ATOM 878 C CA . PHE A 1 107 ? -18.374 9.467 14.927 1.00 36.78 107 PHE A CA 1
ATOM 879 C C . PHE A 1 107 ? -17.112 9.466 15.801 1.00 36.78 107 PHE A C 1
ATOM 881 O O . PHE A 1 107 ? -17.237 9.362 17.022 1.00 36.78 107 PHE A O 1
ATOM 888 N N . TYR A 1 108 ? -15.912 9.594 15.222 1.00 42.47 108 TYR A N 1
ATOM 889 C CA . TYR A 1 108 ? -14.673 9.695 16.009 1.00 42.47 108 TYR A CA 1
ATOM 890 C C . TYR A 1 108 ? -13.599 10.591 15.386 1.00 42.47 108 TYR A C 1
ATOM 892 O O . TYR A 1 108 ? -13.409 10.611 14.173 1.00 42.47 108 TYR A O 1
ATOM 900 N N . THR A 1 109 ? -12.861 11.280 16.265 1.00 35.38 109 THR A N 1
ATOM 901 C CA . THR A 1 109 ? -11.678 12.097 15.971 1.00 35.38 109 THR A CA 1
ATOM 902 C C . THR A 1 109 ? -10.498 11.728 16.901 1.00 35.38 109 THR A C 1
ATOM 904 O O . THR A 1 109 ? -10.693 11.550 18.103 1.00 35.38 109 THR A O 1
ATOM 907 N N . GLN A 1 110 ? -9.282 11.693 16.316 1.00 38.81 110 GLN A N 1
ATOM 908 C CA . GLN A 1 110 ? -7.913 11.778 16.909 1.00 38.81 110 GLN A CA 1
ATOM 909 C C . GLN A 1 110 ? -7.354 10.570 17.717 1.00 38.81 110 GLN A C 1
ATOM 911 O O . GLN A 1 110 ? -8.138 9.785 18.231 1.00 38.81 110 GLN A O 1
ATOM 916 N N . ASN A 1 111 ? -6.050 10.311 17.981 1.00 33.66 111 ASN A N 1
ATOM 917 C CA . ASN A 1 111 ? -4.677 10.734 17.582 1.00 33.66 111 ASN A CA 1
ATOM 918 C C . ASN A 1 111 ? -3.710 9.542 17.855 1.00 33.66 111 ASN A C 1
ATOM 920 O O . ASN A 1 111 ? -3.919 8.810 18.827 1.00 33.66 111 ASN A O 1
ATOM 924 N N . ASN A 1 112 ? -2.683 9.313 17.019 1.00 32.56 112 ASN A N 1
ATOM 925 C CA . ASN A 1 112 ? -1.886 8.064 16.961 1.00 32.56 112 ASN A CA 1
ATOM 926 C C . ASN A 1 112 ? -0.580 8.119 17.796 1.00 32.56 112 ASN A C 1
ATOM 928 O O . ASN A 1 112 ? 0.185 9.065 17.645 1.00 32.56 112 ASN A O 1
ATOM 932 N N . HIS A 1 113 ? -0.280 7.108 18.633 1.00 39.19 113 HIS A N 1
ATOM 933 C CA . HIS A 1 113 ? 0.971 7.016 19.423 1.00 39.19 113 HIS A CA 1
ATOM 934 C C . HIS A 1 113 ? 1.482 5.565 19.588 1.00 39.19 113 HIS A C 1
ATOM 936 O O . HIS A 1 113 ? 0.703 4.613 19.641 1.00 39.19 113 HIS A O 1
ATOM 942 N N . PHE A 1 114 ? 2.808 5.417 19.711 1.00 40.97 114 PHE A N 1
ATOM 943 C CA . PHE A 1 114 ? 3.556 4.155 19.839 1.00 40.97 114 PHE A CA 1
ATOM 944 C C . PHE A 1 114 ? 3.384 3.466 21.214 1.00 40.97 114 PHE A C 1
ATOM 946 O O . PHE A 1 114 ? 3.423 4.124 22.255 1.00 40.97 114 PHE A O 1
ATOM 953 N N . TYR A 1 115 ? 3.255 2.127 21.228 1.00 44.69 115 TYR A N 1
ATOM 954 C CA . TYR A 1 115 ? 3.017 1.309 22.433 1.00 44.69 115 TYR A CA 1
ATOM 955 C C . TYR A 1 115 ? 4.270 0.579 22.945 1.00 44.69 115 TYR A C 1
ATOM 957 O O . TYR A 1 115 ? 4.901 -0.153 22.184 1.00 44.69 115 TYR A O 1
ATOM 965 N N . PRO A 1 116 ? 4.586 0.651 24.252 1.00 51.19 116 PRO A N 1
ATOM 966 C CA . PRO A 1 116 ? 5.587 -0.225 24.866 1.00 51.19 116 PRO A CA 1
ATOM 967 C C . PRO A 1 116 ? 5.142 -1.698 24.944 1.00 51.19 116 PRO A C 1
ATOM 969 O O . PRO A 1 116 ? 4.010 -1.986 25.337 1.00 51.19 116 PRO A O 1
ATOM 972 N N . TYR A 1 117 ? 6.069 -2.635 24.695 1.00 52.75 117 TYR A N 1
ATOM 973 C CA . TYR A 1 117 ? 5.840 -4.096 24.632 1.00 52.75 117 TYR A CA 1
ATOM 974 C C . TYR A 1 117 ? 5.036 -4.684 25.801 1.00 52.75 117 TYR A C 1
ATOM 976 O O . TYR A 1 117 ? 4.166 -5.536 25.623 1.00 52.75 117 TYR A O 1
ATOM 984 N N . LYS A 1 118 ? 5.277 -4.217 27.030 1.00 58.38 118 LYS A N 1
ATOM 985 C CA . LYS A 1 118 ? 4.568 -4.730 28.214 1.00 58.38 118 LYS A CA 1
ATOM 986 C C . LYS A 1 118 ? 3.047 -4.540 28.144 1.00 58.38 118 LYS A C 1
ATOM 988 O O . LYS A 1 118 ? 2.315 -5.328 28.746 1.00 58.38 118 LYS A O 1
ATOM 993 N N . PHE A 1 119 ? 2.589 -3.539 27.390 1.00 51.66 119 PHE A N 1
ATOM 994 C CA . PHE A 1 119 ? 1.179 -3.212 27.197 1.00 51.66 119 PHE A CA 1
ATOM 995 C C . PHE A 1 119 ? 0.538 -3.920 26.003 1.00 51.66 119 PHE A C 1
ATOM 997 O O . PHE A 1 119 ? -0.663 -3.770 25.805 1.00 51.66 119 PHE A O 1
ATOM 1004 N N . PHE A 1 120 ? 1.298 -4.715 25.246 1.00 57.22 120 PHE A N 1
ATOM 1005 C CA . PHE A 1 120 ? 0.749 -5.514 24.156 1.00 57.22 120 PHE A CA 1
ATOM 1006 C C . PHE A 1 120 ? -0.264 -6.534 24.693 1.00 57.22 120 PHE A C 1
ATOM 1008 O O . PHE A 1 120 ? -0.090 -7.115 25.775 1.00 57.22 120 PHE A O 1
ATOM 1015 N N . LEU A 1 121 ? -1.317 -6.769 23.911 1.00 58.47 121 LEU A N 1
ATOM 1016 C CA . LEU A 1 121 ? -2.272 -7.852 24.122 1.00 58.47 121 LEU A CA 1
ATOM 1017 C C . LEU A 1 121 ? -1.558 -9.216 24.106 1.00 58.47 121 LEU A C 1
ATOM 1019 O O . LEU A 1 121 ? -0.530 -9.351 23.439 1.00 58.47 121 LEU A O 1
ATOM 1023 N N . PRO A 1 122 ? -2.113 -10.257 24.759 1.00 67.31 122 PRO A N 1
ATOM 1024 C CA . PRO A 1 122 ? -1.536 -11.604 24.734 1.00 67.31 122 PRO A CA 1
ATOM 1025 C C . PRO A 1 122 ? -1.235 -12.105 23.315 1.00 67.31 122 PRO A C 1
ATOM 1027 O O . PRO A 1 122 ? -0.142 -12.590 23.055 1.00 67.31 122 PRO A O 1
ATOM 1030 N N . TYR A 1 123 ? -2.154 -11.876 22.372 1.00 60.53 123 TYR A N 1
ATOM 1031 C CA . TYR A 1 123 ? -1.959 -12.223 20.963 1.00 60.53 123 TYR A CA 1
ATOM 1032 C C . TYR A 1 123 ? -0.815 -11.436 20.302 1.00 60.53 123 TYR A C 1
ATOM 1034 O O . TYR A 1 123 ? -0.005 -12.003 19.583 1.00 60.53 123 TYR A O 1
ATOM 1042 N N . GLN A 1 124 ? -0.687 -10.136 20.579 1.00 57.88 124 GLN A N 1
ATOM 1043 C CA . GLN A 1 124 ? 0.414 -9.324 20.044 1.00 57.88 124 GLN A CA 1
ATOM 1044 C C . GLN A 1 124 ? 1.774 -9.773 20.593 1.00 57.88 124 GLN A C 1
ATOM 1046 O O . GLN A 1 124 ? 2.753 -9.782 19.854 1.00 57.88 124 GLN A O 1
ATOM 1051 N N . LYS A 1 125 ? 1.837 -10.181 21.867 1.00 70.88 125 LYS A N 1
ATOM 1052 C CA . LYS A 1 125 ? 3.048 -10.762 22.469 1.00 70.88 125 LYS A CA 1
ATOM 1053 C C . LYS A 1 125 ? 3.421 -12.085 21.799 1.00 70.88 125 LYS A C 1
ATOM 1055 O O . LYS A 1 125 ? 4.561 -12.235 21.379 1.00 70.88 125 LYS A O 1
ATOM 1060 N N . GLN A 1 126 ? 2.439 -12.964 21.585 1.00 70.12 126 GLN A N 1
ATOM 1061 C CA . GLN A 1 126 ? 2.627 -14.212 20.837 1.00 70.12 126 GLN A CA 1
ATOM 1062 C C . GLN A 1 126 ? 3.147 -13.964 19.417 1.00 70.12 126 GLN A C 1
ATOM 1064 O O . GLN A 1 126 ? 4.048 -14.662 18.974 1.00 70.12 126 GLN A O 1
ATOM 1069 N N . LEU A 1 127 ? 2.627 -12.957 18.705 1.00 63.38 127 LEU A N 1
ATOM 1070 C CA . LEU A 1 127 ? 3.118 -12.601 17.370 1.00 63.38 127 LEU A CA 1
ATOM 1071 C C . LEU A 1 127 ? 4.565 -12.086 17.405 1.00 63.38 127 LEU A C 1
ATOM 1073 O O . LEU A 1 127 ? 5.368 -12.467 16.561 1.00 63.38 127 LEU A O 1
ATOM 1077 N N . VAL A 1 128 ? 4.922 -11.243 18.377 1.00 64.19 128 VAL A N 1
ATOM 1078 C CA . VAL A 1 128 ? 6.304 -10.754 18.533 1.00 64.19 128 VAL A CA 1
ATOM 1079 C C . VAL A 1 128 ? 7.276 -11.908 18.783 1.00 64.19 128 VAL A C 1
ATOM 1081 O O . VAL A 1 128 ? 8.361 -11.926 18.203 1.00 64.19 128 VAL A O 1
ATOM 1084 N N . GLU A 1 129 ? 6.878 -12.871 19.614 1.00 72.94 129 GLU A N 1
ATOM 1085 C CA . GLU A 1 129 ? 7.651 -14.081 19.903 1.00 72.94 129 GLU A CA 1
ATOM 1086 C C . GLU A 1 129 ? 7.749 -14.999 18.674 1.00 72.94 129 GLU A C 1
ATOM 1088 O O . GLU A 1 129 ? 8.839 -15.461 18.346 1.00 72.94 129 GLU A O 1
ATOM 1093 N N . LEU A 1 130 ? 6.641 -15.198 17.951 1.00 70.62 130 LEU A N 1
ATOM 1094 C CA . LEU A 1 130 ? 6.556 -16.059 16.767 1.00 70.62 130 LEU A CA 1
ATOM 1095 C C . LEU A 1 130 ? 7.383 -15.534 15.585 1.00 70.62 130 LEU A C 1
ATOM 1097 O O . LEU A 1 130 ? 8.023 -16.313 14.886 1.00 70.62 130 LEU A O 1
ATOM 1101 N N . PHE A 1 131 ? 7.364 -14.220 15.353 1.00 59.91 131 PHE A N 1
ATOM 1102 C CA . PHE A 1 131 ? 8.020 -13.589 14.204 1.00 59.91 131 PHE A CA 1
ATOM 1103 C C . PHE A 1 131 ? 9.425 -13.052 14.510 1.00 59.91 131 PHE A C 1
ATOM 1105 O O . PHE A 1 131 ? 10.020 -12.409 13.648 1.00 59.91 131 PHE A O 1
ATOM 1112 N N . ALA A 1 132 ? 9.951 -13.291 15.720 1.00 66.62 132 ALA A N 1
ATOM 1113 C CA . ALA A 1 132 ? 11.272 -12.836 16.164 1.00 66.62 132 ALA A CA 1
ATOM 1114 C C . ALA A 1 132 ? 11.549 -11.350 15.844 1.00 66.62 132 ALA A C 1
ATOM 1116 O O . ALA A 1 132 ? 12.660 -10.976 15.462 1.00 66.62 132 ALA A O 1
ATOM 1117 N N . VAL A 1 133 ? 10.524 -10.498 15.975 1.00 54.94 133 VAL A N 1
ATOM 1118 C CA . VAL A 1 133 ? 10.607 -9.080 15.596 1.00 54.94 133 VAL A CA 1
ATOM 1119 C C . VAL A 1 133 ? 11.730 -8.410 16.405 1.00 54.94 133 VAL A C 1
ATOM 1121 O O . VAL A 1 133 ? 11.731 -8.543 17.636 1.00 54.94 133 VAL A O 1
ATOM 1124 N N . PRO A 1 134 ? 12.683 -7.694 15.764 1.00 51.31 134 PRO A N 1
ATOM 1125 C CA . PRO A 1 134 ? 13.792 -7.053 16.459 1.00 51.31 134 PRO A CA 1
ATOM 1126 C C . PRO A 1 134 ? 13.285 -6.151 17.580 1.00 51.31 134 PRO A C 1
ATOM 1128 O O . PRO A 1 134 ? 12.545 -5.189 17.364 1.00 51.31 134 PRO A O 1
ATOM 1131 N N . ARG A 1 135 ? 13.695 -6.478 18.805 1.00 57.22 135 ARG A N 1
ATOM 1132 C CA . ARG A 1 135 ? 13.443 -5.675 19.998 1.00 57.22 135 ARG A CA 1
ATOM 1133 C C . ARG A 1 135 ? 14.430 -4.517 19.986 1.00 57.22 135 ARG A C 1
ATOM 1135 O O . ARG A 1 135 ? 15.421 -4.556 20.707 1.00 57.22 135 ARG A O 1
ATOM 1142 N N . ASN A 1 136 ? 14.207 -3.520 19.133 1.00 45.66 136 ASN A N 1
ATOM 1143 C CA . ASN A 1 136 ? 15.037 -2.322 19.156 1.00 45.66 136 ASN A CA 1
ATOM 1144 C C . ASN A 1 136 ? 14.811 -1.621 20.498 1.00 45.66 136 ASN A C 1
ATOM 1146 O O . ASN A 1 136 ? 13.781 -0.991 20.740 1.00 45.66 136 ASN A O 1
ATOM 1150 N N . ALA A 1 137 ? 15.771 -1.811 21.398 1.00 44.25 137 ALA A N 1
ATOM 1151 C CA . ALA A 1 137 ? 15.927 -1.011 22.588 1.00 44.25 137 ALA A CA 1
ATOM 1152 C C . ALA A 1 137 ? 16.29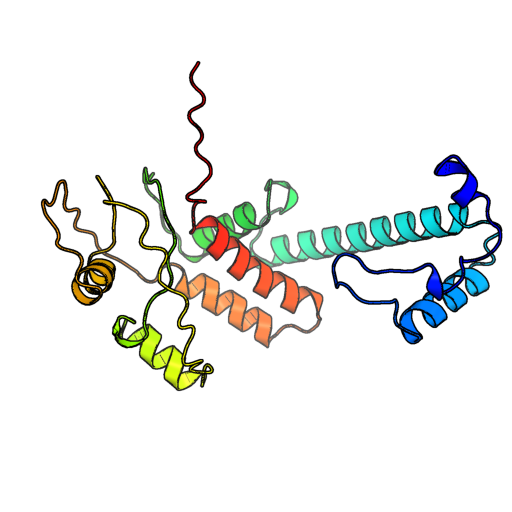7 0.421 22.182 1.00 44.25 137 ALA A C 1
ATOM 1154 O O . ALA A 1 137 ? 17.000 0.642 21.195 1.00 44.25 137 ALA A O 1
ATOM 1155 N N . SER A 1 138 ? 15.876 1.372 23.015 1.00 42.84 138 SER A N 1
ATOM 1156 C CA . SER A 1 138 ? 16.456 2.715 23.133 1.00 42.84 138 SER A CA 1
ATOM 1157 C C . SER A 1 138 ? 16.373 3.620 21.900 1.00 42.84 138 SER A C 1
ATOM 1159 O O . SER A 1 138 ? 17.373 3.930 21.264 1.00 42.84 138 SER A O 1
ATOM 1161 N N . GLY A 1 139 ? 15.192 4.191 21.679 1.00 34.47 139 GLY A N 1
ATOM 1162 C CA . GLY A 1 139 ? 15.131 5.632 21.462 1.00 34.47 139 GLY A CA 1
ATOM 1163 C C . GLY A 1 139 ? 14.907 6.294 22.818 1.00 34.47 139 GLY A C 1
ATOM 1164 O O . GLY A 1 139 ? 13.787 6.274 23.317 1.00 34.47 139 GLY A O 1
ATOM 1165 N N . ASN A 1 140 ? 15.947 6.884 23.416 1.00 34.00 140 ASN A N 1
ATOM 1166 C CA . ASN A 1 140 ? 15.797 7.944 24.427 1.00 34.00 140 ASN A CA 1
ATOM 1167 C C . ASN A 1 140 ? 15.288 9.232 23.750 1.00 34.00 140 ASN A C 1
ATOM 1169 O O . ASN A 1 140 ? 15.768 10.327 24.032 1.00 34.00 140 ASN A O 1
ATOM 1173 N N . GLU A 1 141 ? 14.356 9.113 22.808 1.00 36.00 141 GLU A N 1
ATOM 1174 C CA . GLU A 1 141 ? 13.632 10.277 22.345 1.00 36.00 141 GLU A CA 1
ATOM 1175 C C . GLU A 1 141 ? 12.686 10.628 23.488 1.00 36.00 141 GLU A C 1
ATOM 1177 O O . GLU A 1 141 ? 11.895 9.769 23.906 1.00 36.00 141 GLU A O 1
ATOM 1182 N N . PRO A 1 142 ? 12.797 11.832 24.078 1.00 34.31 142 PRO A N 1
ATOM 1183 C CA . PRO A 1 142 ? 11.791 12.273 25.018 1.00 34.31 142 PRO A CA 1
ATOM 1184 C C . PRO A 1 142 ? 10.464 12.109 24.292 1.00 34.31 142 PRO A C 1
ATOM 1186 O O . PRO A 1 142 ? 10.283 12.655 23.203 1.00 34.31 142 PRO A O 1
ATOM 1189 N N . PHE A 1 143 ? 9.550 11.320 24.870 1.00 38.66 143 PHE A N 1
ATOM 1190 C CA . PHE A 1 143 ? 8.146 11.432 24.514 1.00 38.66 143 PHE A CA 1
ATOM 1191 C C . PHE A 1 143 ? 7.890 12.934 24.514 1.00 38.66 143 PHE A C 1
ATOM 1193 O O . PHE A 1 143 ? 8.007 13.562 25.570 1.00 38.66 143 PHE A O 1
ATOM 1200 N N . HIS A 1 144 ? 7.638 13.525 23.343 1.00 35.47 144 HIS A N 1
ATOM 1201 C CA . HIS A 1 144 ? 7.082 14.859 23.289 1.00 35.47 144 HIS A CA 1
ATOM 1202 C C . HIS A 1 144 ? 5.754 14.711 24.018 1.00 35.47 144 HIS A C 1
ATOM 1204 O O . HIS A 1 144 ? 4.766 14.227 23.467 1.00 35.47 144 HIS A O 1
ATOM 1210 N N . ALA A 1 145 ? 5.788 14.996 25.318 1.00 37.31 145 ALA A N 1
ATOM 1211 C CA . ALA A 1 145 ? 4.636 15.117 26.165 1.00 37.31 145 ALA A CA 1
ATOM 1212 C C . ALA A 1 145 ? 3.902 16.318 25.594 1.00 37.31 145 ALA A C 1
ATOM 1214 O O . ALA A 1 145 ? 4.155 17.466 25.955 1.00 37.31 145 ALA A O 1
ATOM 1215 N N . VAL A 1 146 ? 3.057 16.039 24.607 1.00 40.75 146 VAL A N 1
ATOM 1216 C CA . VAL A 1 146 ? 2.000 16.935 24.194 1.00 40.75 146 VAL A CA 1
ATOM 1217 C C . VAL A 1 146 ? 1.189 17.169 25.467 1.00 40.75 146 VAL A C 1
ATOM 1219 O O . VAL A 1 146 ? 0.507 16.270 25.951 1.00 40.75 146 VAL A O 1
ATOM 1222 N N . LEU A 1 147 ? 1.488 18.312 26.093 1.00 47.72 147 LEU A N 1
ATOM 1223 C CA . LEU A 1 147 ? 0.593 19.304 26.686 1.00 47.72 147 LEU A CA 1
ATOM 1224 C C . LEU A 1 147 ? -0.669 18.746 27.351 1.00 47.72 147 LEU A C 1
ATOM 1226 O O . LEU A 1 147 ? -1.413 18.039 26.696 1.00 47.72 147 LEU A O 1
ATOM 1230 N N . ASP A 1 148 ? -0.946 19.154 28.600 1.00 51.69 148 ASP A N 1
ATOM 1231 C CA . ASP A 1 148 ? -2.190 18.935 29.379 1.00 51.69 148 ASP A CA 1
ATOM 1232 C C . ASP A 1 148 ? -3.400 18.534 28.501 1.00 51.69 148 ASP A C 1
ATOM 1234 O O . ASP A 1 148 ? -4.173 19.374 28.035 1.00 51.69 148 ASP A O 1
ATOM 1238 N N . MET A 1 149 ? -3.516 17.228 28.227 1.00 57.50 149 MET A N 1
ATOM 1239 C CA . MET A 1 149 ? -4.464 16.682 27.256 1.00 57.50 149 MET A CA 1
ATOM 1240 C C . MET A 1 149 ? -5.873 16.796 27.837 1.00 57.50 149 MET A C 1
ATOM 1242 O O . MET A 1 149 ? -6.212 16.140 28.825 1.00 57.50 149 MET A O 1
ATOM 1246 N N . LYS A 1 150 ? -6.718 17.626 27.223 1.00 63.06 150 LYS A N 1
ATOM 1247 C CA . LYS A 1 150 ? -8.122 17.796 27.620 1.00 63.06 150 LYS A CA 1
ATOM 1248 C C . LYS A 1 150 ? -9.021 16.994 26.683 1.00 63.06 150 LYS A C 1
ATOM 1250 O O . LYS A 1 150 ? -8.840 17.032 25.475 1.00 63.06 150 LYS A O 1
ATOM 1255 N N . LYS A 1 151 ? -10.017 16.297 27.248 1.00 65.06 151 LYS A N 1
ATOM 1256 C CA . LYS A 1 151 ? -11.045 15.533 26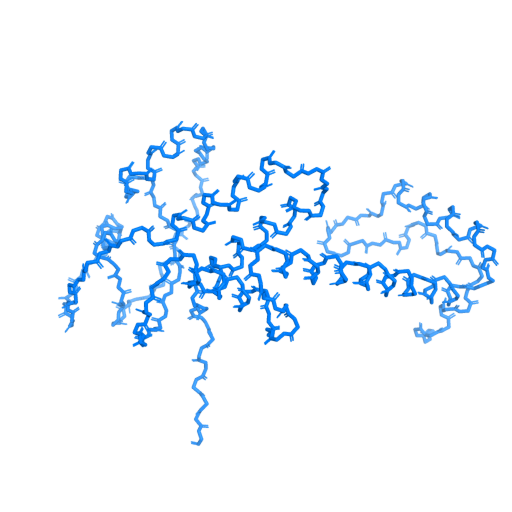.506 1.00 65.06 151 LYS A CA 1
ATOM 1257 C C . LYS A 1 151 ? -10.476 14.471 25.539 1.00 65.06 151 LYS A C 1
ATOM 1259 O O . LYS A 1 151 ? -11.008 14.267 24.455 1.00 65.06 151 LYS A O 1
ATOM 1264 N N . TYR A 1 152 ? -9.415 13.775 25.948 1.00 67.31 152 TYR A N 1
ATOM 1265 C CA . TYR A 1 152 ? -8.803 12.701 25.161 1.00 67.31 152 TYR A CA 1
ATOM 1266 C C . TYR A 1 152 ? -9.642 11.413 25.187 1.00 67.31 152 TYR A C 1
ATOM 1268 O O . TYR A 1 152 ? -10.022 10.936 26.260 1.00 67.31 152 TYR A O 1
ATOM 1276 N N . ILE A 1 153 ? -9.901 10.835 24.011 1.00 68.75 153 ILE A N 1
ATOM 1277 C CA . ILE A 1 153 ? -10.531 9.517 23.869 1.00 68.75 153 ILE A CA 1
ATOM 1278 C C . ILE A 1 153 ? -9.422 8.476 23.776 1.00 68.75 153 ILE A C 1
ATOM 1280 O O . ILE A 1 153 ? -8.514 8.585 22.958 1.00 68.75 153 ILE A O 1
ATOM 1284 N N . CYS A 1 154 ? -9.503 7.437 24.597 1.00 68.56 154 CYS A N 1
ATOM 1285 C CA . CYS A 1 154 ? -8.574 6.325 24.515 1.00 68.56 154 CYS A CA 1
ATOM 1286 C C . CYS A 1 154 ? -9.243 5.007 24.849 1.00 68.56 154 CYS A C 1
ATOM 1288 O O . CYS A 1 154 ? -10.212 4.931 25.607 1.00 68.56 154 CYS A O 1
ATOM 1290 N N . TYR A 1 155 ? -8.681 3.950 24.279 1.00 72.56 155 TYR A N 1
ATOM 1291 C CA . TYR A 1 155 ? -9.048 2.600 24.644 1.00 72.56 155 TYR A CA 1
ATOM 1292 C C . TYR A 1 155 ? -8.578 2.285 26.071 1.00 72.56 155 TYR A C 1
ATOM 1294 O O . TYR A 1 155 ? -7.536 2.758 26.524 1.00 72.56 155 TYR A O 1
ATOM 1302 N N . ASN A 1 156 ? -9.322 1.459 26.801 1.00 69.56 156 ASN A N 1
ATOM 1303 C CA . ASN A 1 156 ? -9.035 1.190 28.213 1.00 69.56 156 ASN A CA 1
ATOM 1304 C C . ASN A 1 156 ? -7.635 0.591 28.451 1.00 69.56 156 ASN A C 1
ATOM 1306 O O . ASN A 1 156 ? -6.989 0.889 29.452 1.00 69.56 156 ASN A O 1
ATOM 1310 N N . GLN A 1 157 ? -7.130 -0.232 27.532 1.00 72.19 157 GLN A N 1
ATOM 1311 C CA . GLN A 1 157 ? -5.784 -0.800 27.635 1.00 72.19 157 GLN A CA 1
ATOM 1312 C C . GLN A 1 157 ? -4.701 0.253 27.400 1.00 72.19 157 GLN A C 1
ATOM 1314 O O . GLN A 1 157 ? -3.623 0.170 27.990 1.00 72.19 157 GLN A O 1
ATOM 1319 N N . ASN A 1 158 ? -5.031 1.275 26.615 1.00 69.38 158 ASN A N 1
ATOM 1320 C CA . ASN A 1 158 ? -4.143 2.370 26.276 1.00 69.38 158 ASN A CA 1
ATOM 1321 C C . ASN A 1 158 ? -3.906 3.297 27.471 1.00 69.38 158 ASN A C 1
ATOM 1323 O O . ASN A 1 158 ? -2.801 3.801 27.626 1.00 69.38 158 ASN A O 1
ATOM 1327 N N . LEU A 1 159 ? -4.881 3.424 28.384 1.00 70.94 159 LEU A N 1
ATOM 1328 C CA . LEU A 1 159 ? -4.748 4.174 29.645 1.00 70.94 159 LEU A CA 1
ATOM 1329 C C . LEU A 1 159 ? -3.621 3.670 30.554 1.00 70.94 159 LEU A C 1
ATOM 1331 O O . LEU A 1 159 ? -3.086 4.437 31.355 1.00 70.94 159 LEU A O 1
ATOM 1335 N N . LYS A 1 160 ? -3.221 2.400 30.423 1.00 71.69 160 LYS A N 1
ATOM 1336 C CA . LYS A 1 160 ? -2.120 1.839 31.216 1.00 71.69 160 LYS A CA 1
ATOM 1337 C C . LYS A 1 160 ? -0.788 2.543 30.927 1.00 71.69 160 LYS A C 1
ATOM 1339 O O . LYS A 1 160 ? 0.063 2.610 31.812 1.00 71.69 160 LYS A O 1
ATOM 1344 N N . LEU A 1 161 ? -0.616 3.078 29.714 1.00 65.44 161 LEU A N 1
ATOM 1345 C CA . LEU A 1 161 ? 0.593 3.784 29.303 1.00 65.44 161 LEU A CA 1
ATOM 1346 C C . LEU A 1 161 ? 0.714 5.172 29.963 1.00 65.44 161 LEU A C 1
ATOM 1348 O O . LEU A 1 161 ? 1.710 5.373 30.656 1.00 65.44 161 LEU A O 1
ATOM 1352 N N . PRO A 1 162 ? -0.264 6.095 29.847 1.00 67.38 162 PRO A N 1
ATOM 1353 C CA . PRO A 1 162 ? -0.245 7.371 30.562 1.00 67.38 162 PRO A CA 1
ATOM 1354 C C . PRO A 1 162 ? -0.009 7.219 32.065 1.00 67.38 162 PRO A C 1
ATOM 1356 O O . PRO A 1 162 ? 0.839 7.911 32.621 1.00 67.38 162 PRO A O 1
ATOM 1359 N N . ILE A 1 163 ? -0.686 6.262 32.711 1.00 68.56 163 ILE A N 1
ATOM 1360 C CA . ILE A 1 163 ? -0.505 5.987 34.145 1.00 68.56 163 ILE A CA 1
ATOM 1361 C C . ILE A 1 163 ? 0.949 5.592 34.445 1.00 68.56 163 ILE A C 1
ATOM 1363 O O . ILE A 1 163 ? 1.523 6.039 35.435 1.00 68.56 163 ILE A O 1
ATOM 1367 N N . TYR A 1 164 ? 1.570 4.784 33.581 1.00 68.69 164 TYR A N 1
ATOM 1368 C CA . TYR A 1 164 ? 2.965 4.379 33.747 1.00 68.69 164 TYR A CA 1
ATOM 1369 C C . TYR A 1 164 ? 3.969 5.512 33.520 1.00 68.69 164 TYR A C 1
ATOM 1371 O O . TYR A 1 164 ? 4.961 5.584 34.238 1.00 68.69 164 TYR A O 1
ATOM 1379 N N . VAL A 1 165 ? 3.707 6.415 32.572 1.00 69.81 165 VAL A N 1
ATOM 1380 C CA . VAL A 1 165 ? 4.529 7.620 32.334 1.00 69.81 165 VAL A CA 1
ATOM 1381 C C . VAL A 1 165 ? 4.195 8.726 33.361 1.00 69.81 165 VAL A C 1
ATOM 1383 O O . VAL A 1 165 ? 4.493 9.897 33.160 1.00 69.81 165 VAL A O 1
ATOM 1386 N N . ALA A 1 166 ? 3.582 8.359 34.494 1.00 72.06 166 ALA A N 1
ATOM 1387 C CA . ALA A 1 166 ? 3.221 9.232 35.610 1.00 72.06 166 ALA A CA 1
ATOM 1388 C C . ALA A 1 166 ? 2.217 10.356 35.278 1.00 72.06 166 ALA A C 1
ATOM 1390 O O . ALA A 1 166 ? 2.089 11.322 36.037 1.00 72.06 166 ALA A O 1
ATOM 1391 N N . MET A 1 167 ? 1.443 10.228 34.193 1.00 72.06 167 MET A N 1
ATOM 1392 C CA . MET A 1 167 ? 0.313 11.122 33.946 1.00 72.06 167 MET A CA 1
ATOM 1393 C C . MET A 1 167 ? -0.805 10.846 34.952 1.00 72.06 167 MET A C 1
ATOM 1395 O O . MET A 1 167 ? -1.221 9.705 35.166 1.00 72.06 167 MET A O 1
ATOM 1399 N N . ARG A 1 168 ? -1.332 11.915 35.554 1.00 74.31 168 ARG A N 1
ATOM 1400 C CA . ARG A 1 168 ? -2.463 11.840 36.483 1.00 74.31 168 ARG A CA 1
ATOM 1401 C C . ARG A 1 168 ? -3.766 12.101 35.737 1.00 74.31 168 ARG A C 1
ATOM 1403 O O . ARG A 1 168 ? -3.986 13.202 35.235 1.00 74.31 168 ARG A O 1
ATOM 1410 N N . ILE A 1 169 ? -4.642 11.100 35.699 1.00 77.56 169 ILE A N 1
ATOM 1411 C CA . ILE A 1 169 ? -6.010 11.262 35.197 1.00 77.56 169 ILE A CA 1
ATOM 1412 C C . ILE A 1 169 ? -6.783 12.104 36.214 1.00 77.56 169 ILE A C 1
ATOM 1414 O O . ILE A 1 169 ? -6.886 11.723 37.377 1.00 77.56 169 ILE A O 1
ATOM 1418 N N . LYS A 1 170 ? -7.314 13.251 35.780 1.00 81.88 170 LYS A N 1
ATOM 1419 C CA . LYS A 1 170 ? -8.106 14.139 36.645 1.00 81.88 170 LYS A CA 1
ATOM 1420 C C . LYS A 1 170 ? -9.571 13.699 36.709 1.00 81.88 170 LYS A C 1
ATOM 1422 O O . LYS A 1 170 ? -10.126 13.585 37.794 1.00 81.88 170 LYS A O 1
ATOM 1427 N N . ILE A 1 171 ? -10.201 13.490 35.548 1.00 78.44 171 ILE A N 1
ATOM 1428 C CA . ILE A 1 171 ? -11.648 13.255 35.411 1.00 78.44 171 ILE A CA 1
ATOM 1429 C C . ILE A 1 171 ? -11.913 12.309 34.232 1.00 78.44 171 ILE A C 1
ATOM 1431 O O . ILE A 1 171 ? -11.284 12.440 33.180 1.00 78.44 171 ILE A O 1
ATOM 1435 N N . PHE A 1 172 ? -12.884 11.406 34.390 1.00 80.06 172 PHE A N 1
ATOM 1436 C CA . PHE A 1 172 ? -13.493 10.658 33.288 1.00 80.06 172 PHE A CA 1
ATOM 1437 C C . PHE A 1 172 ? -14.778 11.362 32.840 1.00 80.06 172 PHE A C 1
ATOM 1439 O O . PHE A 1 172 ? -15.690 11.541 33.640 1.00 80.06 172 PHE A O 1
ATOM 1446 N N . TYR A 1 173 ? -14.854 11.762 31.568 1.00 78.62 173 TYR A N 1
ATOM 1447 C CA . TYR A 1 173 ? -16.031 12.458 31.027 1.00 78.62 173 TYR A CA 1
ATOM 1448 C C . TYR A 1 173 ? -17.113 11.495 30.524 1.00 78.62 173 TYR A C 1
ATOM 1450 O O . TYR A 1 173 ? -18.300 11.756 30.691 1.00 78.62 173 TYR A O 1
ATOM 1458 N N . LYS A 1 174 ? -16.709 10.395 29.876 1.00 77.06 174 LYS A N 1
ATOM 1459 C CA . LYS A 1 174 ? -17.609 9.396 29.291 1.00 77.06 174 LYS A CA 1
ATOM 1460 C C . LYS A 1 174 ? -16.892 8.054 29.176 1.00 77.06 174 LYS A C 1
ATOM 1462 O O . LYS A 1 174 ? -15.731 8.016 28.774 1.00 77.06 174 LYS A O 1
ATOM 1467 N N . ILE A 1 175 ? -17.588 6.969 29.508 1.00 80.81 175 ILE A N 1
ATOM 1468 C CA . ILE A 1 175 ? -17.094 5.598 29.357 1.00 80.81 175 ILE A CA 1
ATOM 1469 C C . ILE A 1 175 ? -18.086 4.847 28.480 1.00 80.81 175 ILE A C 1
ATOM 1471 O O . ILE A 1 175 ? -19.256 4.725 28.833 1.00 80.81 175 ILE A O 1
ATOM 1475 N N . ASN A 1 176 ? -17.604 4.339 27.348 1.00 74.81 176 ASN A N 1
ATOM 1476 C CA . ASN A 1 176 ? -18.380 3.475 26.470 1.00 74.81 176 ASN A CA 1
ATOM 1477 C C . ASN A 1 176 ? -17.852 2.046 26.603 1.00 74.81 176 ASN A C 1
ATOM 1479 O O . ASN A 1 176 ? -16.654 1.811 26.439 1.00 74.81 176 ASN A O 1
ATOM 1483 N N . ALA A 1 177 ? -18.747 1.103 26.879 1.00 78.00 177 ALA A N 1
ATOM 1484 C CA . ALA A 1 177 ? -18.454 -0.321 26.818 1.00 78.00 177 ALA A CA 1
ATOM 1485 C C . ALA A 1 177 ? -18.911 -0.874 25.465 1.00 78.00 177 ALA A C 1
ATOM 1487 O O . ALA A 1 177 ? -19.958 -0.483 24.953 1.00 78.00 177 ALA A O 1
ATOM 1488 N N . PHE A 1 178 ? -18.121 -1.770 24.885 1.00 75.44 178 PHE A N 1
ATOM 1489 C CA . PHE A 1 178 ? -18.418 -2.388 23.600 1.00 75.44 178 PHE A CA 1
ATOM 1490 C C . PHE A 1 178 ? -17.823 -3.794 23.534 1.00 75.44 178 PHE A C 1
ATOM 1492 O O . PHE A 1 178 ? -16.866 -4.108 24.245 1.00 75.44 178 PHE A O 1
ATOM 1499 N N . SER A 1 179 ? -18.400 -4.635 22.679 1.00 75.44 179 SER A N 1
ATOM 1500 C CA . SER A 1 179 ? -17.858 -5.952 22.348 1.00 75.44 179 SER A CA 1
ATOM 1501 C C . SER A 1 179 ? -16.975 -5.852 21.105 1.00 75.44 179 SER A C 1
ATOM 1503 O O . SER A 1 179 ? -17.243 -5.048 20.213 1.00 75.44 179 SER A O 1
ATOM 1505 N N . GLN A 1 180 ? -15.917 -6.657 21.046 1.00 76.25 180 GLN A N 1
ATOM 1506 C CA . GLN A 1 180 ? -14.983 -6.700 19.923 1.00 76.25 180 GLN A CA 1
ATOM 1507 C C . GLN A 1 180 ? -14.965 -8.098 19.313 1.00 76.25 180 GLN A C 1
ATOM 1509 O O . GLN A 1 180 ? -14.908 -9.096 20.029 1.00 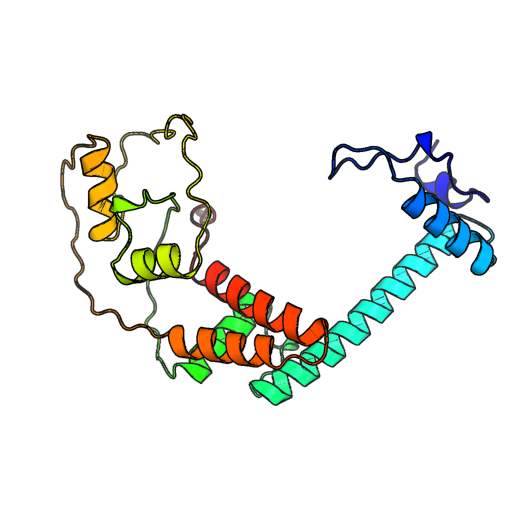76.25 180 GLN A O 1
ATOM 1514 N N . THR A 1 181 ? -14.941 -8.166 17.985 1.00 79.88 181 THR A N 1
ATOM 1515 C CA . THR A 1 181 ? -14.733 -9.406 17.231 1.00 79.88 181 THR A CA 1
ATOM 1516 C C . THR A 1 181 ? -13.561 -9.228 16.260 1.00 79.88 181 THR A C 1
ATOM 1518 O O . THR A 1 181 ? -13.300 -8.112 15.806 1.00 79.88 181 THR A O 1
ATOM 1521 N N . PRO A 1 182 ? -12.814 -10.296 15.923 1.00 83.31 182 PRO A N 1
ATOM 1522 C CA . PRO A 1 182 ? -11.662 -10.215 15.024 1.00 83.31 182 PRO A CA 1
ATOM 1523 C C . PRO A 1 182 ? -12.104 -10.175 13.551 1.00 83.31 182 PRO A C 1
ATOM 1525 O O . PRO A 1 182 ? -11.707 -11.015 12.750 1.00 83.31 182 PRO A O 1
ATOM 1528 N N . PHE A 1 183 ? -12.948 -9.216 13.177 1.00 82.25 183 PHE A N 1
ATOM 1529 C CA . PHE A 1 183 ? -13.625 -9.223 11.879 1.00 82.25 183 PHE A CA 1
ATOM 1530 C C . PHE A 1 183 ? -12.711 -9.057 10.661 1.00 82.25 183 PHE A C 1
ATOM 1532 O O . PHE A 1 183 ? -13.035 -9.535 9.577 1.00 82.25 183 PHE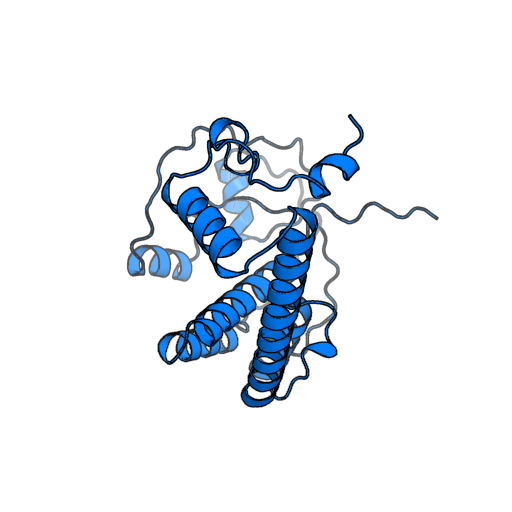 A O 1
ATOM 1539 N N . LEU A 1 184 ? -11.545 -8.432 10.839 1.00 84.81 184 LEU A N 1
ATOM 1540 C CA . LEU A 1 184 ? -10.526 -8.323 9.792 1.00 84.81 184 LEU A CA 1
ATOM 1541 C C . LEU A 1 184 ? -9.755 -9.630 9.564 1.00 84.81 184 LEU A C 1
ATOM 1543 O O . LEU A 1 184 ? -9.060 -9.745 8.558 1.00 84.81 184 LEU A O 1
ATOM 1547 N N . ARG A 1 185 ? -9.863 -10.618 10.468 1.00 86.00 185 ARG A N 1
ATOM 1548 C CA . ARG A 1 185 ? -9.070 -11.855 10.415 1.00 86.00 185 ARG A CA 1
ATOM 1549 C C . ARG A 1 185 ? -9.247 -12.586 9.089 1.00 86.00 185 ARG A C 1
ATOM 1551 O O . ARG A 1 185 ? -8.251 -12.848 8.431 1.00 86.00 185 ARG A O 1
ATOM 1558 N N . GLY A 1 186 ? -10.490 -12.840 8.676 1.00 86.25 186 GLY A N 1
ATOM 1559 C CA . GLY A 1 186 ? -10.763 -13.578 7.439 1.00 86.25 186 GLY A CA 1
ATOM 1560 C C . GLY A 1 186 ? -10.177 -12.889 6.206 1.00 86.25 186 GLY A C 1
ATOM 1561 O O . GLY A 1 186 ? -9.560 -13.538 5.371 1.00 86.25 186 GLY A O 1
ATOM 1562 N N . PHE A 1 187 ? -10.278 -11.559 6.134 1.00 88.44 187 PHE A N 1
ATOM 1563 C CA . PHE A 1 187 ? -9.681 -10.782 5.048 1.00 88.44 187 PHE A CA 1
ATOM 1564 C C . PHE A 1 187 ? -8.147 -10.852 5.058 1.00 88.44 187 PHE A C 1
ATOM 1566 O O . PHE A 1 187 ? -7.527 -11.047 4.012 1.00 88.44 187 PHE A O 1
ATOM 1573 N N . VAL A 1 188 ? -7.519 -10.703 6.228 1.00 87.94 188 VAL A N 1
ATOM 1574 C CA . VAL A 1 188 ? -6.055 -10.768 6.359 1.00 87.94 188 VAL A CA 1
ATOM 1575 C C . VAL A 1 188 ? -5.539 -12.163 6.012 1.00 87.94 188 VAL A C 1
ATOM 1577 O O . VAL A 1 188 ? -4.585 -12.277 5.247 1.00 87.94 188 VAL A O 1
ATOM 1580 N N . GLU A 1 189 ? -6.186 -13.215 6.513 1.00 89.19 189 GLU A N 1
ATOM 1581 C CA . GLU A 1 189 ? -5.833 -14.609 6.228 1.00 89.19 189 GLU A CA 1
ATOM 1582 C C . GLU A 1 189 ? -5.963 -14.919 4.736 1.00 89.19 189 GLU A C 1
ATOM 1584 O O . GLU A 1 189 ? -5.012 -15.414 4.138 1.00 89.19 189 GLU A O 1
ATOM 1589 N N . GLN A 1 190 ? -7.072 -14.529 4.099 1.00 87.81 190 GLN A N 1
ATOM 1590 C CA . GLN A 1 190 ? -7.263 -14.714 2.658 1.00 87.81 190 GLN A CA 1
ATOM 1591 C C . GLN A 1 190 ? -6.171 -14.027 1.829 1.00 87.81 190 GLN A C 1
ATOM 1593 O O . GLN A 1 190 ? -5.585 -14.645 0.941 1.00 87.81 190 GLN A O 1
ATOM 1598 N N . ASN A 1 191 ? -5.847 -12.764 2.123 1.00 87.50 191 ASN A N 1
ATOM 1599 C CA . ASN A 1 191 ? -4.771 -12.064 1.414 1.00 87.50 191 ASN A CA 1
ATOM 1600 C C . ASN A 1 191 ? -3.390 -12.671 1.708 1.00 87.50 191 ASN A C 1
ATOM 1602 O O . ASN A 1 191 ? -2.516 -12.645 0.841 1.00 87.50 191 ASN A O 1
ATOM 1606 N N . HIS A 1 192 ? -3.184 -13.246 2.895 1.00 87.19 192 HIS A N 1
ATOM 1607 C CA . HIS A 1 192 ? -1.953 -13.958 3.218 1.00 87.19 192 HIS A CA 1
ATOM 1608 C C . HIS A 1 192 ? -1.825 -15.266 2.423 1.00 87.19 192 HIS A C 1
ATOM 1610 O O . HIS A 1 192 ? -0.738 -15.553 1.916 1.00 87.19 192 HIS A O 1
ATOM 1616 N N . THR A 1 193 ? -2.909 -16.030 2.271 1.00 88.81 193 THR A N 1
ATOM 1617 C CA . THR A 1 193 ? -2.942 -17.245 1.442 1.00 88.81 193 THR A CA 1
ATOM 1618 C C . THR A 1 193 ? -2.675 -16.916 -0.022 1.00 88.81 193 THR A C 1
ATOM 1620 O O . THR A 1 193 ? -1.807 -17.536 -0.631 1.00 88.81 193 THR A O 1
ATOM 1623 N N . ILE A 1 194 ? -3.332 -15.886 -0.567 1.00 84.38 194 ILE A N 1
ATOM 1624 C CA . ILE A 1 194 ? -3.094 -15.442 -1.949 1.00 84.38 194 ILE A CA 1
ATOM 1625 C C . ILE A 1 194 ? -1.634 -15.039 -2.138 1.00 84.38 194 ILE A C 1
ATOM 1627 O O . ILE A 1 194 ? -1.013 -15.398 -3.131 1.00 84.38 194 ILE A O 1
ATOM 1631 N N . ARG A 1 195 ? -1.053 -14.338 -1.161 1.00 85.44 195 ARG A N 1
ATOM 1632 C CA . ARG A 1 195 ? 0.353 -13.947 -1.223 1.00 85.44 195 ARG A CA 1
ATOM 1633 C C . ARG A 1 195 ? 1.303 -15.149 -1.211 1.00 85.44 195 ARG A C 1
ATOM 1635 O O . ARG A 1 195 ? 2.320 -15.101 -1.888 1.00 85.44 195 ARG A O 1
ATOM 1642 N N . GLN A 1 196 ? 0.985 -16.210 -0.467 1.00 86.69 196 GLN A N 1
ATOM 1643 C CA . GLN A 1 196 ? 1.771 -17.452 -0.464 1.00 86.69 196 GLN A CA 1
ATOM 1644 C C . GLN A 1 196 ? 1.641 -18.236 -1.775 1.00 86.69 196 GLN A C 1
ATOM 1646 O O . GLN A 1 196 ? 2.587 -18.902 -2.180 1.00 86.69 196 GLN A O 1
ATOM 1651 N N . GLN A 1 197 ? 0.480 -18.161 -2.426 1.00 88.44 197 GLN A N 1
ATOM 1652 C CA . GLN A 1 197 ? 0.176 -18.859 -3.678 1.00 88.44 197 GLN A CA 1
ATOM 1653 C C . GLN A 1 197 ? 0.477 -18.018 -4.929 1.00 88.44 197 GLN A C 1
ATOM 1655 O O . GLN A 1 197 ? 0.234 -18.474 -6.045 1.00 88.44 197 GLN A O 1
ATOM 1660 N N . ALA A 1 198 ? 0.981 -16.794 -4.755 1.00 87.06 198 ALA A N 1
ATOM 1661 C CA . ALA A 1 198 ? 1.221 -15.867 -5.847 1.00 87.06 198 ALA A CA 1
ATOM 1662 C C . ALA A 1 198 ? 2.261 -16.434 -6.821 1.00 87.06 198 ALA A C 1
ATOM 1664 O O . ALA A 1 198 ? 3.385 -16.756 -6.438 1.00 87.06 198 ALA A O 1
ATOM 1665 N N . SER A 1 199 ? 1.895 -16.513 -8.099 1.00 86.12 199 SER A N 1
ATOM 1666 C CA . SER A 1 199 ? 2.794 -16.982 -9.161 1.00 86.12 199 SER A CA 1
ATOM 1667 C C . SER A 1 199 ? 3.656 -15.862 -9.742 1.00 86.12 199 SER A C 1
ATOM 1669 O O . SER A 1 199 ? 4.644 -16.122 -10.426 1.00 86.12 199 SER A O 1
ATOM 1671 N N . ASN A 1 200 ? 3.283 -14.605 -9.484 1.00 86.44 200 ASN A N 1
ATOM 1672 C CA . ASN A 1 200 ? 3.946 -13.433 -10.030 1.00 86.44 200 ASN A CA 1
ATOM 1673 C C . ASN A 1 200 ? 4.061 -12.293 -9.005 1.00 86.44 200 ASN A C 1
ATOM 1675 O O . ASN A 1 200 ? 3.334 -12.210 -8.012 1.00 86.44 200 ASN A O 1
ATOM 1679 N N . THR A 1 201 ? 4.986 -11.371 -9.283 1.00 86.06 201 THR A N 1
ATOM 1680 C CA . THR A 1 201 ? 5.268 -10.213 -8.418 1.00 86.06 201 THR A CA 1
ATOM 1681 C C . THR A 1 201 ? 4.090 -9.242 -8.319 1.00 86.06 201 THR A C 1
ATOM 1683 O O . THR A 1 201 ? 4.000 -8.483 -7.354 1.00 86.06 201 THR A O 1
ATOM 1686 N N . PHE A 1 202 ? 3.176 -9.263 -9.291 1.00 86.19 202 PHE A N 1
ATOM 1687 C CA . PHE A 1 202 ? 1.981 -8.430 -9.306 1.00 86.19 202 PHE A CA 1
ATOM 1688 C C . PHE A 1 202 ? 0.998 -8.835 -8.194 1.00 86.19 202 PHE A C 1
ATOM 1690 O O . PHE A 1 202 ? 0.670 -8.011 -7.337 1.00 86.19 202 PHE A O 1
ATOM 1697 N N . GLN A 1 203 ? 0.603 -10.110 -8.138 1.00 84.31 203 GLN A N 1
ATOM 1698 C CA . GLN A 1 203 ? -0.323 -10.643 -7.130 1.00 84.31 203 GLN A CA 1
ATOM 1699 C C . GLN A 1 203 ? 0.215 -10.463 -5.705 1.00 84.31 203 GLN A C 1
ATOM 1701 O O . GLN A 1 203 ? -0.533 -10.095 -4.789 1.00 84.31 203 GLN A O 1
ATOM 1706 N N . GLU A 1 204 ? 1.525 -10.664 -5.521 1.00 85.81 204 GLU A N 1
ATOM 1707 C CA . GLU A 1 204 ? 2.179 -10.466 -4.229 1.00 85.81 204 GLU A CA 1
ATOM 1708 C C . GLU A 1 204 ? 2.068 -9.003 -3.762 1.00 85.81 204 GLU A C 1
ATOM 1710 O O . GLU A 1 204 ? 1.684 -8.727 -2.617 1.00 85.81 204 GLU A O 1
ATOM 1715 N N . LYS A 1 205 ? 2.369 -8.056 -4.662 1.00 86.81 205 LYS A N 1
ATOM 1716 C CA . LYS A 1 205 ? 2.329 -6.617 -4.373 1.00 86.81 205 LYS A CA 1
ATOM 1717 C C . LYS A 1 205 ? 0.912 -6.136 -4.087 1.00 86.81 205 LYS A C 1
ATOM 1719 O O . LYS A 1 205 ? 0.717 -5.436 -3.094 1.00 86.81 205 LYS A O 1
ATOM 1724 N N . VAL A 1 206 ? -0.068 -6.529 -4.901 1.00 86.44 206 VAL A N 1
ATOM 1725 C CA . VAL A 1 206 ? -1.468 -6.106 -4.735 1.00 86.44 206 VAL A CA 1
ATOM 1726 C C . VAL A 1 206 ? -2.040 -6.605 -3.407 1.00 86.44 206 VAL A C 1
ATOM 1728 O O . VAL A 1 206 ? -2.629 -5.820 -2.666 1.00 86.44 206 VAL A O 1
ATOM 1731 N N . SER A 1 207 ? -1.807 -7.870 -3.046 1.00 85.19 207 SER A N 1
ATOM 1732 C CA . SER A 1 207 ? -2.321 -8.447 -1.790 1.00 85.19 207 SER A CA 1
ATOM 1733 C C . SER A 1 207 ? -1.743 -7.756 -0.554 1.00 85.19 207 SER A C 1
ATOM 1735 O O . SER A 1 207 ? -2.466 -7.440 0.392 1.00 85.19 207 SER A O 1
ATOM 1737 N N . LYS A 1 208 ? -0.439 -7.450 -0.576 1.00 87.44 208 LYS A N 1
ATOM 1738 C CA . LYS A 1 208 ? 0.210 -6.662 0.480 1.00 87.44 208 LYS A CA 1
ATOM 1739 C C . LYS A 1 208 ? -0.361 -5.244 0.554 1.00 87.44 208 LYS A C 1
ATOM 1741 O O . LYS A 1 208 ? -0.592 -4.728 1.647 1.00 87.44 208 LYS A O 1
ATOM 1746 N N . LEU A 1 209 ? -0.570 -4.613 -0.600 1.00 87.50 209 LEU A N 1
ATOM 1747 C CA . LEU A 1 209 ? -1.050 -3.241 -0.675 1.00 87.50 209 LEU A CA 1
ATOM 1748 C C . LEU A 1 209 ? -2.491 -3.122 -0.162 1.00 87.50 209 LEU A C 1
ATOM 1750 O O . LEU A 1 209 ? -2.755 -2.225 0.627 1.00 87.50 209 LEU A O 1
ATOM 1754 N N . LEU A 1 210 ? -3.376 -4.067 -0.495 1.00 87.00 210 LEU A N 1
ATOM 1755 C CA . LEU A 1 210 ? -4.754 -4.109 0.009 1.00 87.00 210 LEU A CA 1
ATOM 1756 C C . LEU A 1 210 ? -4.820 -4.180 1.541 1.00 87.00 210 LEU A C 1
ATOM 1758 O O . LEU A 1 210 ? -5.569 -3.418 2.152 1.00 87.00 210 LEU A O 1
ATOM 1762 N N . ILE A 1 211 ? -4.002 -5.031 2.174 1.00 85.75 211 ILE A N 1
ATOM 1763 C CA . ILE A 1 211 ? -3.917 -5.103 3.644 1.00 85.75 211 ILE A CA 1
ATOM 1764 C C . ILE A 1 211 ? -3.491 -3.746 4.225 1.00 85.75 211 ILE A C 1
ATOM 1766 O O . ILE A 1 211 ? -4.142 -3.223 5.132 1.00 85.75 211 ILE A O 1
ATOM 1770 N N . ASN A 1 212 ? -2.427 -3.149 3.680 1.00 85.44 212 ASN A N 1
ATOM 1771 C CA . ASN A 1 212 ? -1.914 -1.860 4.148 1.00 85.44 212 ASN A CA 1
ATOM 1772 C C . ASN A 1 212 ? -2.919 -0.719 3.932 1.00 85.44 212 ASN A C 1
ATOM 1774 O O . ASN A 1 212 ? -3.050 0.162 4.780 1.00 85.44 212 ASN A O 1
ATOM 1778 N N . SER A 1 213 ? -3.641 -0.736 2.812 1.00 84.44 213 SER A N 1
ATOM 1779 C CA . SER A 1 213 ? -4.659 0.256 2.481 1.00 84.44 213 SER A CA 1
ATOM 1780 C C . SER A 1 213 ? -5.860 0.181 3.424 1.00 84.44 213 SER A C 1
ATOM 1782 O O . SER A 1 213 ? -6.344 1.224 3.860 1.00 84.44 213 SER A O 1
ATOM 1784 N N . VAL A 1 214 ? -6.306 -1.025 3.793 1.00 83.62 214 VAL A N 1
ATOM 1785 C CA . VAL A 1 214 ? -7.365 -1.210 4.801 1.00 83.62 214 VAL A CA 1
ATOM 1786 C C . VAL A 1 214 ? -6.907 -0.695 6.159 1.00 83.62 214 VAL A C 1
ATOM 1788 O O . VAL A 1 214 ? -7.640 0.063 6.789 1.00 83.62 214 VAL A O 1
ATOM 1791 N N . TYR A 1 215 ? -5.686 -1.037 6.580 1.00 77.31 215 TYR A N 1
ATOM 1792 C CA . TYR A 1 215 ? -5.120 -0.519 7.825 1.00 77.31 215 TYR A CA 1
ATOM 1793 C C . TYR A 1 215 ? -5.107 1.016 7.837 1.00 77.31 215 TYR A C 1
ATOM 1795 O O . TYR A 1 215 ? -5.631 1.626 8.769 1.00 77.31 215 TYR A O 1
ATOM 1803 N N . GLY A 1 216 ? -4.609 1.638 6.764 1.00 69.25 216 GLY A N 1
ATOM 1804 C CA . GLY A 1 216 ? -4.612 3.092 6.600 1.00 69.25 216 GLY A CA 1
ATOM 1805 C C . GLY A 1 216 ? -6.012 3.708 6.641 1.00 69.25 216 GLY A C 1
ATOM 1806 O O . GLY A 1 216 ? -6.187 4.752 7.248 1.00 69.25 216 GLY A O 1
ATOM 1807 N N . LYS A 1 217 ? -7.035 3.051 6.079 1.00 70.56 217 LYS A N 1
ATOM 1808 C CA . LYS A 1 217 ? -8.425 3.537 6.160 1.00 70.56 217 LYS A CA 1
ATOM 1809 C C . LYS A 1 217 ? -9.023 3.423 7.559 1.00 70.56 217 LYS A C 1
ATOM 1811 O O . LYS A 1 217 ? -9.818 4.267 7.958 1.00 70.56 217 LYS A O 1
ATOM 1816 N N . THR A 1 218 ? -8.664 2.371 8.294 1.00 68.69 218 THR A N 1
ATOM 1817 C CA . THR A 1 218 ? -9.110 2.168 9.683 1.00 68.69 218 THR A CA 1
ATOM 1818 C C . THR A 1 218 ? -8.373 3.041 10.689 1.00 68.69 218 THR A C 1
ATOM 1820 O O . THR A 1 218 ? -8.817 3.155 11.828 1.00 68.69 218 THR A O 1
ATOM 1823 N N . LEU A 1 219 ? -7.266 3.655 10.272 1.00 61.97 219 LEU A N 1
ATOM 1824 C CA . LEU A 1 219 ? -6.603 4.738 10.976 1.00 61.97 219 LEU A CA 1
ATOM 1825 C C . LEU A 1 219 ? -7.091 6.062 10.376 1.00 61.97 219 LEU A C 1
ATOM 1827 O O . LEU A 1 219 ? -6.418 6.603 9.501 1.00 61.97 219 LEU A O 1
ATOM 1831 N N . PRO A 1 220 ? -8.257 6.598 10.780 1.00 53.41 220 PRO A N 1
ATOM 1832 C CA . PRO A 1 220 ? -8.625 7.938 10.358 1.00 53.41 220 PRO A CA 1
ATOM 1833 C C . PRO A 1 220 ? -7.480 8.893 10.698 1.00 53.41 220 PRO A C 1
ATOM 1835 O O . PRO A 1 220 ? -6.932 8.852 11.805 1.00 53.41 220 PRO A O 1
ATOM 1838 N N . ASP A 1 221 ? -7.100 9.718 9.723 1.00 42.19 221 ASP A N 1
ATOM 1839 C CA . ASP A 1 221 ? -6.088 10.736 9.932 1.00 42.19 221 ASP A CA 1
ATOM 1840 C C . ASP A 1 221 ? -6.549 11.636 11.073 1.00 42.19 221 ASP A C 1
ATOM 1842 O O . ASP A 1 221 ? -7.645 12.200 11.092 1.00 42.19 221 ASP A O 1
ATOM 1846 N N . CYS A 1 222 ? -5.710 11.704 12.084 1.00 43.62 222 CYS A N 1
ATOM 1847 C CA . CYS A 1 222 ? -6.006 12.404 13.307 1.00 43.62 222 CYS A CA 1
ATOM 1848 C C . CYS A 1 222 ? -5.707 13.906 13.197 1.00 43.62 222 CYS A C 1
ATOM 1850 O O . CYS A 1 222 ? -5.942 14.648 14.153 1.00 43.62 222 CYS A O 1
ATOM 1852 N N . LEU A 1 223 ? -5.196 14.337 12.038 1.00 36.91 223 LEU A N 1
ATOM 1853 C CA . LEU A 1 223 ? -4.742 15.695 11.758 1.00 36.91 223 LEU A CA 1
ATOM 1854 C C . LEU A 1 223 ? -5.569 16.431 10.693 1.00 36.91 223 LEU A C 1
ATOM 1856 O O . LEU A 1 223 ? -5.324 17.614 10.471 1.00 36.91 223 LEU A O 1
ATOM 1860 N N . CYS A 1 224 ? -6.576 15.807 10.075 1.00 33.53 224 CYS A N 1
ATOM 1861 C CA . CYS A 1 224 ? -7.338 16.443 8.995 1.00 33.53 224 CYS A CA 1
ATOM 1862 C C . CYS A 1 224 ? -8.849 16.477 9.251 1.00 33.53 224 CYS A C 1
ATOM 1864 O O . CYS A 1 224 ? -9.642 15.930 8.495 1.00 33.53 224 CYS A O 1
ATOM 1866 N N . PHE A 1 225 ? -9.240 17.212 10.289 1.00 35.62 225 PHE A N 1
ATOM 1867 C CA . PHE A 1 225 ? -10.474 17.997 10.260 1.00 35.62 225 PHE A CA 1
ATOM 1868 C C . PHE A 1 225 ? -10.115 19.413 10.710 1.00 35.62 225 PHE A C 1
ATOM 1870 O O . PHE A 1 225 ? -10.265 19.763 11.877 1.00 35.62 225 PHE A O 1
ATOM 1877 N N . THR A 1 226 ? -9.576 20.228 9.801 1.00 33.00 226 THR A N 1
ATOM 1878 C CA . THR A 1 226 ? -9.732 21.676 9.946 1.00 33.00 226 THR A CA 1
ATOM 1879 C C . THR A 1 226 ? -11.214 21.961 9.791 1.00 33.00 226 THR A C 1
ATOM 1881 O O . THR A 1 226 ? -11.808 21.599 8.775 1.00 33.00 226 THR A O 1
ATOM 1884 N N . GLU A 1 227 ? -11.811 22.551 10.821 1.00 32.06 227 GLU A N 1
ATOM 1885 C CA . GLU A 1 227 ? -13.146 23.128 10.758 1.00 32.06 227 GLU A CA 1
ATOM 1886 C C . GLU A 1 227 ? -13.242 23.986 9.487 1.00 32.06 227 GLU A C 1
ATOM 1888 O O . GLU A 1 227 ? -12.568 25.007 9.362 1.00 32.06 227 GLU A O 1
ATOM 1893 N N . LEU A 1 228 ? -14.053 23.562 8.516 1.00 33.22 228 LEU A N 1
ATOM 1894 C CA . LEU A 1 228 ? -14.612 24.494 7.547 1.00 33.22 228 LEU A CA 1
ATOM 1895 C C . LEU A 1 228 ? -15.700 25.252 8.300 1.00 33.22 228 LEU A C 1
ATOM 1897 O O . LEU A 1 228 ? -16.855 24.831 8.348 1.00 33.22 228 LEU A O 1
ATOM 1901 N N . SER A 1 229 ? -15.297 26.336 8.955 1.00 33.16 229 SER A N 1
ATOM 1902 C CA . SER A 1 229 ? -16.217 27.397 9.335 1.00 33.16 229 SER A CA 1
ATOM 1903 C C . SER A 1 229 ? -16.782 27.999 8.046 1.00 33.16 229 SER A C 1
ATOM 1905 O O . SER A 1 229 ? -16.029 28.595 7.270 1.00 33.16 229 SER A O 1
ATOM 1907 N N . LEU A 1 230 ? -18.077 27.789 7.805 1.00 33.62 230 LEU A N 1
ATOM 1908 C CA . LEU A 1 230 ? -18.880 28.684 6.971 1.00 33.62 230 LEU A CA 1
ATOM 1909 C C . LEU A 1 230 ? -19.068 30.022 7.690 1.00 33.62 230 LEU A C 1
ATOM 1911 O O . LEU A 1 230 ? -19.226 29.991 8.933 1.00 33.62 230 LEU A O 1
#

pLDDT: mean 71.84, std 17.03, range [32.06, 91.44]